Protein AF-A0A945Q0Y4-F1 (afdb_monomer)

pLDDT: mean 83.22, std 21.62, range [25.7, 98.56]

Nearest PDB structures (foldseek):
  6r5z-assembly2_E  TM=6.964E-01  e=7.632E-03  synthetic construct
  5naf-assembly4_D  TM=7.629E-01  e=3.063E-01  Mus musculus
  8f5o-assembly1_C  TM=6.838E-01  e=2.095E-01  Leishmania tarentolae
  7vph-assembly3_E  TM=4.639E-01  e=2.603E-01  Homo sapiens
  6rw9-assembly1_A  TM=3.040E-01  e=2.049E+00  Morganella morganii subsp. morganii

Structure (mmCIF, N/CA/C/O backbone):
data_AF-A0A945Q0Y4-F1
#
_entry.id   AF-A0A945Q0Y4-F1
#
loop_
_atom_site.group_PDB
_atom_site.id
_atom_site.type_symbol
_atom_site.label_atom_id
_atom_site.label_alt_id
_atom_site.label_comp_id
_atom_site.label_asym_id
_atom_site.label_entity_id
_atom_site.label_seq_id
_atom_site.pdbx_PDB_ins_code
_atom_site.Cartn_x
_atom_site.Cartn_y
_atom_site.Cartn_z
_atom_site.occupancy
_atom_site.B_iso_or_equiv
_atom_site.auth_seq_id
_atom_site.auth_comp_id
_atom_site.auth_asym_id
_atom_site.auth_atom_id
_atom_site.pdbx_PDB_model_num
ATOM 1 N N . MET A 1 1 ? -0.217 -3.748 13.555 1.00 34.81 1 MET A N 1
ATOM 2 C CA . MET A 1 1 ? -0.134 -5.174 13.950 1.00 34.81 1 MET A CA 1
ATOM 3 C C . MET A 1 1 ? -0.076 -5.968 12.659 1.00 34.81 1 MET A C 1
ATOM 5 O O . MET A 1 1 ? -1.116 -6.165 12.058 1.00 34.81 1 MET A O 1
ATOM 9 N N . PHE A 1 2 ? 1.122 -6.265 12.155 1.00 26.95 2 PHE A N 1
ATOM 10 C CA . PHE A 1 2 ? 1.308 -6.785 10.795 1.00 26.95 2 PHE A CA 1
ATOM 11 C C . PHE A 1 2 ? 1.019 -8.288 10.728 1.00 26.95 2 PHE A C 1
ATOM 13 O O . PHE A 1 2 ? 1.449 -9.043 11.599 1.00 26.95 2 PHE A O 1
ATOM 20 N N . SER A 1 3 ? 0.292 -8.699 9.691 1.00 28.73 3 SER A N 1
ATOM 21 C CA . SER A 1 3 ? 0.064 -10.093 9.320 1.00 28.73 3 SER A CA 1
ATOM 22 C C . SER A 1 3 ? 0.808 -10.355 8.018 1.00 28.73 3 SER A C 1
ATOM 24 O O . SER A 1 3 ? 0.462 -9.771 6.996 1.00 28.73 3 SER A O 1
ATOM 26 N N . LEU A 1 4 ? 1.813 -11.228 8.066 1.00 25.70 4 LEU A N 1
ATOM 27 C CA . LEU A 1 4 ? 2.467 -11.780 6.887 1.00 25.70 4 LEU A CA 1
ATOM 28 C C . LEU A 1 4 ? 1.789 -13.123 6.580 1.00 25.70 4 LEU A C 1
ATOM 30 O O . LEU A 1 4 ? 2.049 -14.120 7.262 1.00 25.70 4 LEU A O 1
ATOM 34 N N . SER A 1 5 ? 0.892 -13.162 5.593 1.00 28.67 5 SER A N 1
ATOM 35 C CA . SER A 1 5 ? 0.473 -14.437 5.004 1.00 28.67 5 SER A CA 1
ATOM 36 C C . SER A 1 5 ? 1.701 -15.052 4.332 1.00 28.67 5 SER A C 1
ATOM 38 O O . SER A 1 5 ? 2.229 -14.514 3.366 1.00 28.67 5 SER A O 1
ATOM 40 N N . HIS A 1 6 ? 2.217 -16.133 4.918 1.00 31.94 6 HIS A N 1
ATOM 41 C CA . HIS A 1 6 ? 3.435 -16.802 4.473 1.00 31.94 6 HIS A CA 1
ATOM 42 C C . HIS A 1 6 ? 3.320 -17.303 3.030 1.00 31.94 6 HIS A C 1
ATOM 44 O O . HIS A 1 6 ? 2.625 -18.276 2.760 1.00 31.94 6 HIS A O 1
ATOM 50 N N . PHE A 1 7 ? 4.156 -16.729 2.174 1.00 31.62 7 PHE A N 1
ATOM 51 C CA . PHE A 1 7 ? 5.231 -17.469 1.511 1.00 31.62 7 PHE A CA 1
ATOM 52 C C . PHE A 1 7 ? 6.548 -16.714 1.758 1.00 31.62 7 PHE A C 1
ATOM 54 O O . PHE A 1 7 ? 7.132 -16.095 0.876 1.00 31.62 7 PHE A O 1
ATOM 61 N N . GLY A 1 8 ? 7.000 -16.708 3.012 1.00 26.16 8 GLY A N 1
ATOM 62 C CA . GLY A 1 8 ? 8.329 -16.219 3.368 1.00 26.16 8 GLY A CA 1
ATOM 63 C C . GLY A 1 8 ? 9.325 -17.375 3.371 1.00 26.16 8 GLY A C 1
ATOM 64 O O . GLY A 1 8 ? 9.275 -18.217 4.263 1.00 26.16 8 GLY A O 1
ATOM 65 N N . PHE A 1 9 ? 10.250 -17.416 2.410 1.00 29.61 9 PHE A N 1
ATOM 66 C CA . PHE A 1 9 ? 11.482 -18.194 2.559 1.00 29.61 9 PHE A CA 1
ATOM 67 C C . PHE A 1 9 ? 12.483 -17.353 3.357 1.00 29.61 9 PHE A C 1
ATOM 69 O O . PHE A 1 9 ? 13.096 -16.420 2.837 1.00 29.61 9 PHE A O 1
ATOM 76 N N . GLY A 1 10 ? 12.643 -17.667 4.643 1.00 26.38 10 GLY A N 1
ATOM 77 C CA . GLY A 1 10 ? 13.740 -17.125 5.439 1.00 26.38 10 GLY A CA 1
ATOM 78 C C . GLY A 1 10 ? 15.078 -17.631 4.896 1.00 26.38 10 GLY A C 1
ATOM 79 O O . GLY A 1 10 ? 15.279 -18.839 4.778 1.00 26.38 10 GLY A O 1
ATOM 80 N N . HIS A 1 11 ? 16.004 -16.724 4.577 1.00 29.86 11 HIS A N 1
ATOM 81 C CA . HIS A 1 11 ? 17.387 -17.085 4.262 1.00 29.86 11 HIS A CA 1
ATOM 82 C C . HIS A 1 11 ? 18.101 -17.528 5.548 1.00 29.86 11 HIS A C 1
ATOM 84 O O . HIS A 1 11 ? 18.683 -16.722 6.272 1.00 29.86 11 HIS A O 1
ATOM 90 N N . GLY A 1 12 ? 18.023 -18.824 5.849 1.00 28.31 12 GLY A N 1
ATOM 91 C CA . GLY A 1 12 ? 18.889 -19.491 6.816 1.00 28.31 12 GLY A CA 1
ATOM 92 C C . GLY A 1 12 ? 20.229 -19.845 6.171 1.00 28.31 12 GLY A C 1
ATOM 93 O O . GLY A 1 12 ? 20.273 -20.333 5.043 1.00 28.31 12 GLY A O 1
ATOM 94 N N . SER A 1 13 ? 21.329 -19.585 6.878 1.00 35.59 13 SER A N 1
ATOM 95 C CA . SER A 1 13 ? 22.681 -19.980 6.475 1.00 35.59 13 SER A CA 1
ATOM 96 C C . SER A 1 13 ? 22.751 -21.465 6.115 1.00 35.59 13 SER A C 1
ATOM 98 O O . SER A 1 13 ? 22.200 -22.291 6.841 1.00 35.59 13 SER A O 1
ATOM 100 N N . ALA A 1 14 ? 23.473 -21.776 5.037 1.00 39.62 14 ALA A N 1
ATOM 101 C CA . ALA A 1 14 ? 23.685 -23.113 4.493 1.00 39.62 14 ALA A CA 1
ATOM 102 C C . ALA A 1 14 ? 23.963 -24.180 5.572 1.00 39.62 14 ALA A C 1
ATOM 104 O O . ALA A 1 14 ? 25.065 -24.286 6.107 1.00 39.62 14 ALA A O 1
ATOM 105 N N . GLY A 1 15 ? 22.945 -24.989 5.840 1.00 32.81 15 GLY A N 1
ATOM 106 C CA . GLY A 1 15 ? 23.008 -26.253 6.556 1.00 32.81 15 GLY A CA 1
ATOM 107 C C . GLY A 1 15 ? 21.893 -27.134 6.005 1.00 32.81 15 GLY A C 1
ATOM 108 O O . GLY A 1 15 ? 20.765 -26.668 5.855 1.00 32.81 15 GLY A O 1
ATOM 109 N N . GLU A 1 16 ? 22.220 -28.364 5.612 1.00 36.72 16 GLU A N 1
ATOM 110 C CA . GLU A 1 16 ? 21.270 -29.313 5.028 1.00 36.72 16 GLU A CA 1
ATOM 111 C C . GLU A 1 16 ? 20.081 -29.536 5.974 1.00 36.72 16 GLU A C 1
ATOM 113 O O . GLU A 1 16 ? 20.208 -30.174 7.019 1.00 36.72 16 GLU A O 1
ATOM 118 N N . HIS A 1 17 ? 18.907 -29.032 5.595 1.00 33.22 17 HIS A N 1
ATOM 119 C CA . HIS A 1 17 ? 17.649 -29.348 6.256 1.00 33.22 17 HIS A CA 1
ATOM 120 C C . HIS A 1 17 ? 16.733 -30.044 5.255 1.00 33.22 17 HIS A C 1
ATOM 122 O O . HIS A 1 17 ? 16.351 -29.481 4.230 1.00 33.22 17 HIS A O 1
ATOM 128 N N . ALA A 1 18 ? 16.410 -31.301 5.554 1.00 29.59 18 ALA A N 1
ATOM 129 C CA . ALA A 1 18 ? 15.421 -32.072 4.824 1.00 29.59 18 ALA A CA 1
ATOM 130 C C . ALA A 1 18 ? 14.077 -31.328 4.817 1.00 29.59 18 ALA A C 1
ATOM 132 O O . ALA A 1 18 ? 13.612 -30.854 5.856 1.00 29.59 18 ALA A O 1
ATOM 133 N N . HIS A 1 19 ? 13.448 -31.251 3.644 1.00 33.66 19 HIS A N 1
ATOM 134 C CA . HIS A 1 19 ? 12.099 -30.723 3.488 1.00 33.66 19 HIS A CA 1
ATOM 135 C C . HIS A 1 19 ? 11.100 -31.668 4.168 1.00 33.66 19 HIS A C 1
ATOM 137 O O . HIS A 1 19 ? 10.590 -32.602 3.553 1.00 33.66 19 HIS A O 1
ATOM 143 N N . HIS A 1 20 ? 10.819 -31.433 5.446 1.00 31.97 20 HIS A N 1
ATOM 144 C CA . HIS A 1 20 ? 9.626 -31.969 6.087 1.00 31.97 20 HIS A CA 1
ATOM 145 C C . HIS A 1 20 ? 8.453 -31.059 5.724 1.00 31.97 20 HIS A C 1
ATOM 147 O O . HIS A 1 20 ? 8.331 -29.945 6.227 1.00 31.97 20 HIS A O 1
ATOM 153 N N . SER A 1 21 ? 7.605 -31.528 4.810 1.00 41.97 21 SER A N 1
ATOM 154 C CA . SER A 1 21 ? 6.338 -30.899 4.437 1.00 41.97 21 SER A CA 1
ATOM 155 C C . SER A 1 21 ? 5.254 -31.169 5.486 1.00 41.97 21 SER A C 1
ATOM 157 O O . SER A 1 21 ? 4.170 -31.643 5.149 1.00 41.97 21 SER A O 1
ATOM 159 N N . ASP A 1 22 ? 5.544 -30.900 6.756 1.00 38.09 22 ASP A N 1
ATOM 160 C CA . ASP A 1 22 ? 4.522 -30.888 7.796 1.00 38.09 22 ASP A CA 1
ATOM 161 C C . ASP A 1 22 ? 4.028 -29.450 7.920 1.00 38.09 22 ASP A C 1
ATOM 163 O O . ASP A 1 22 ? 4.703 -28.575 8.465 1.00 38.09 22 ASP A O 1
ATOM 167 N N . GLY A 1 23 ? 2.854 -29.186 7.341 1.00 40.47 23 GLY A N 1
ATOM 168 C CA . GLY A 1 23 ? 2.158 -27.917 7.510 1.00 40.47 23 GLY A CA 1
ATOM 169 C C . GLY A 1 23 ? 1.963 -27.655 8.998 1.00 40.47 23 GLY A C 1
ATOM 170 O O . GLY A 1 23 ? 1.201 -28.352 9.667 1.00 40.47 23 GLY A O 1
ATOM 171 N N . MET A 1 24 ? 2.684 -26.671 9.530 1.00 42.09 24 MET A N 1
ATOM 172 C CA . MET A 1 24 ? 2.579 -26.306 10.933 1.00 42.09 24 MET A CA 1
ATOM 173 C C . MET A 1 24 ? 1.214 -25.651 11.144 1.00 42.09 24 MET A C 1
ATOM 175 O O . MET A 1 24 ? 1.002 -24.491 10.798 1.00 42.09 24 MET A O 1
ATOM 179 N N . ALA A 1 25 ? 0.260 -26.421 11.668 1.00 47.53 25 ALA A N 1
ATOM 180 C CA . ALA A 1 25 ? -1.021 -25.895 12.104 1.00 47.53 25 ALA A CA 1
ATOM 181 C C . ALA A 1 25 ? -0.761 -24.901 13.244 1.00 47.53 25 ALA A C 1
ATOM 183 O O . ALA A 1 25 ? -0.479 -25.294 14.378 1.00 47.53 25 ALA A O 1
ATOM 184 N N . PHE A 1 26 ? -0.819 -23.602 12.948 1.00 54.25 26 PHE A N 1
ATOM 185 C CA . PHE A 1 26 ? -0.852 -22.582 13.986 1.00 54.25 26 PHE A CA 1
ATOM 186 C C . PHE A 1 26 ? -2.167 -22.756 14.738 1.00 54.25 26 PHE A C 1
ATOM 188 O O . PHE A 1 26 ? -3.241 -22.510 14.198 1.00 54.25 26 PHE A O 1
ATOM 195 N N . ALA A 1 27 ? -2.093 -23.248 15.973 1.00 56.66 27 ALA A N 1
ATOM 196 C CA . ALA A 1 27 ? -3.270 -23.328 16.817 1.00 56.66 27 ALA A CA 1
ATOM 197 C C . ALA A 1 27 ? -3.819 -21.909 17.022 1.00 56.66 27 ALA A C 1
ATOM 199 O O . ALA A 1 27 ? -3.073 -21.027 17.450 1.00 56.66 27 ALA A O 1
ATOM 200 N N . ASP A 1 28 ? -5.121 -21.708 16.807 1.00 58.09 28 ASP A N 1
ATOM 201 C CA . ASP A 1 28 ? -5.808 -20.435 17.076 1.00 58.09 28 ASP A CA 1
ATOM 202 C C . ASP A 1 28 ? -5.540 -19.911 18.496 1.00 58.09 28 ASP A C 1
ATOM 204 O O . ASP A 1 28 ? -5.695 -18.732 18.768 1.00 58.09 28 ASP A O 1
ATOM 208 N N . SER A 1 29 ? -5.138 -20.761 19.441 1.00 62.25 29 SER A N 1
ATOM 209 C CA . SER A 1 29 ? -4.831 -20.394 20.826 1.00 62.25 29 SER A CA 1
ATOM 210 C C . SER A 1 29 ? -3.394 -19.921 21.069 1.00 62.25 29 SER A C 1
ATOM 212 O O . SER A 1 29 ? -3.040 -19.639 22.218 1.00 62.25 29 SER A O 1
ATOM 214 N N . LEU A 1 30 ? -2.541 -19.878 20.045 1.00 75.69 30 LEU A N 1
ATOM 215 C CA . LEU A 1 30 ? -1.134 -19.554 20.226 1.00 75.69 30 LEU A CA 1
ATOM 216 C C . LEU A 1 30 ? -0.987 -18.091 20.662 1.00 75.69 30 LEU A C 1
ATOM 218 O O . LEU A 1 30 ? -1.364 -17.153 19.957 1.00 75.69 30 LEU A O 1
ATOM 222 N N . THR A 1 31 ? -0.493 -17.925 21.888 1.00 78.62 31 THR A N 1
ATOM 223 C CA . THR A 1 31 ? -0.316 -16.629 22.536 1.00 78.62 31 THR A CA 1
ATOM 224 C C . THR A 1 31 ? 1.172 -16.348 22.670 1.00 78.62 31 THR A C 1
ATOM 226 O O . THR A 1 31 ? 1.903 -17.147 23.254 1.00 78.62 31 THR A O 1
ATOM 229 N N . PHE A 1 32 ? 1.611 -15.199 22.173 1.00 88.56 32 PHE A N 1
ATOM 230 C CA . PHE A 1 32 ? 3.005 -14.757 22.213 1.00 88.56 32 PHE A CA 1
ATOM 231 C C . PHE A 1 32 ? 3.106 -13.386 22.866 1.00 88.56 32 PHE A C 1
ATOM 233 O O . PHE A 1 32 ? 2.109 -12.682 23.002 1.00 88.56 32 PHE A O 1
ATOM 240 N N . GLY A 1 33 ? 4.309 -12.962 23.231 1.00 89.56 33 GLY A N 1
ATOM 241 C CA . GLY A 1 33 ? 4.545 -11.588 23.654 1.00 89.56 33 GLY A CA 1
ATOM 242 C C . GLY A 1 33 ? 5.723 -11.440 24.602 1.00 89.56 33 GLY A C 1
ATOM 243 O O . GLY A 1 33 ? 6.339 -12.414 25.029 1.00 89.56 33 GLY A O 1
ATOM 244 N N . HIS A 1 34 ? 6.047 -10.190 24.905 1.00 93.81 34 HIS A N 1
ATOM 245 C CA . HIS A 1 34 ? 7.173 -9.793 25.740 1.00 93.81 34 HIS A CA 1
ATOM 246 C C . HIS A 1 34 ? 6.780 -8.559 26.566 1.00 93.81 34 HIS A C 1
ATOM 248 O O . HIS A 1 34 ? 5.804 -7.883 26.240 1.00 93.81 34 HIS A O 1
ATOM 254 N N . ASN A 1 35 ? 7.510 -8.271 27.650 1.00 93.56 35 ASN A N 1
ATOM 255 C CA . ASN A 1 35 ? 7.260 -7.121 28.536 1.00 93.56 35 ASN A CA 1
ATOM 256 C C . ASN A 1 35 ? 5.810 -7.009 29.049 1.00 93.56 35 ASN A C 1
ATOM 258 O O . ASN A 1 35 ? 5.257 -5.920 29.164 1.00 93.56 35 ASN A O 1
ATOM 262 N N . GLY A 1 36 ? 5.176 -8.147 29.350 1.00 91.75 36 GLY A N 1
ATOM 263 C CA . GLY A 1 36 ? 3.819 -8.192 29.906 1.00 91.75 36 GLY A CA 1
ATOM 264 C C . GLY A 1 36 ? 2.688 -8.013 28.887 1.00 91.75 36 GLY A C 1
ATOM 265 O O . GLY A 1 36 ? 1.528 -8.193 29.250 1.00 91.75 36 GLY A O 1
ATOM 266 N N . LEU A 1 37 ? 3.000 -7.739 27.618 1.00 93.19 37 LEU A N 1
ATOM 267 C CA . LEU A 1 37 ? 2.022 -7.741 26.533 1.00 93.19 37 LEU A CA 1
ATOM 268 C C . LEU A 1 37 ? 1.835 -9.161 26.002 1.00 93.19 37 LEU A C 1
ATOM 270 O O . LEU A 1 37 ? 2.794 -9.927 25.901 1.00 93.19 37 LEU A O 1
ATOM 274 N N . ARG A 1 38 ? 0.591 -9.513 25.673 1.00 91.94 38 ARG A N 1
ATOM 275 C CA . ARG A 1 38 ?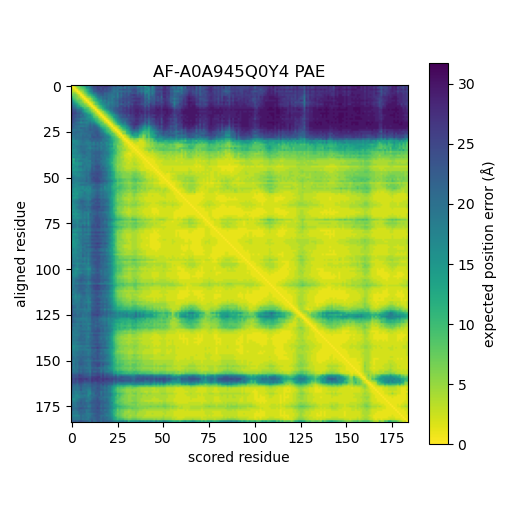 0.219 -10.807 25.097 1.00 91.94 38 ARG A CA 1
ATOM 276 C C . ARG A 1 38 ? -0.605 -10.580 23.838 1.00 91.94 38 ARG A C 1
ATOM 278 O O . ARG A 1 38 ? -1.540 -9.786 23.848 1.00 91.94 38 ARG A O 1
ATOM 285 N N . TYR A 1 39 ? -0.268 -11.313 22.791 1.00 88.25 39 TYR A N 1
ATOM 286 C CA . TYR A 1 39 ? -0.870 -11.253 21.470 1.00 88.25 39 TYR A CA 1
ATOM 287 C C . TYR A 1 39 ? -1.356 -12.638 21.083 1.00 88.25 39 TYR A C 1
ATOM 289 O O . TYR A 1 39 ? -0.680 -13.630 21.348 1.00 88.25 39 TYR A O 1
ATOM 297 N N . LYS A 1 40 ? -2.512 -12.685 20.435 1.00 89.50 40 LYS A N 1
ATOM 298 C CA . LYS A 1 40 ? -3.086 -13.888 19.843 1.00 89.50 40 LYS A CA 1
ATOM 299 C C . LYS A 1 40 ? -3.126 -13.685 18.333 1.00 89.50 40 LYS A C 1
ATOM 301 O O . LYS A 1 40 ? -3.432 -12.580 17.885 1.00 89.50 40 LYS A O 1
ATOM 306 N N . VAL A 1 41 ? -2.822 -14.729 17.572 1.00 88.12 41 VAL A N 1
ATOM 307 C CA . VAL A 1 41 ? -3.033 -14.715 16.121 1.00 88.12 41 VAL A CA 1
ATOM 308 C C . VAL A 1 41 ? -4.515 -14.946 15.838 1.00 88.12 41 VAL A C 1
ATOM 310 O O . VAL A 1 41 ? -5.121 -15.865 16.387 1.00 88.12 41 VAL A O 1
ATOM 313 N N . ASP A 1 42 ? -5.094 -14.092 15.000 1.00 89.31 42 ASP A N 1
ATOM 314 C CA . ASP A 1 42 ? -6.443 -14.255 14.465 1.00 89.31 42 ASP A CA 1
ATOM 315 C C . ASP A 1 42 ? -6.338 -14.531 12.964 1.00 89.31 42 ASP A C 1
ATOM 317 O O . ASP A 1 42 ? -6.213 -13.613 12.152 1.00 89.31 42 ASP A O 1
ATOM 321 N N . LEU A 1 43 ? -6.350 -15.817 12.607 1.00 89.88 43 LEU A N 1
ATOM 322 C CA . LEU A 1 43 ? -6.295 -16.261 11.212 1.00 89.88 43 LEU A CA 1
ATOM 323 C C . LEU A 1 43 ? -7.577 -15.911 10.438 1.00 89.88 43 LEU A C 1
ATOM 325 O O . LEU A 1 43 ? -7.572 -15.937 9.211 1.00 89.88 43 LEU A O 1
ATOM 329 N N . GLY A 1 44 ? -8.665 -15.577 11.142 1.00 91.94 44 GLY A N 1
ATOM 330 C CA . GLY A 1 44 ? -9.953 -15.190 10.570 1.00 91.94 44 GLY A CA 1
ATOM 331 C C . GLY A 1 44 ? -10.196 -13.682 10.561 1.00 91.94 44 GLY A C 1
ATOM 332 O O . GLY A 1 44 ? -11.326 -13.262 10.297 1.00 91.94 44 GLY A O 1
ATOM 333 N N . TRP A 1 45 ? -9.176 -12.868 10.865 1.00 94.19 45 TRP A N 1
ATOM 334 C CA . TRP A 1 4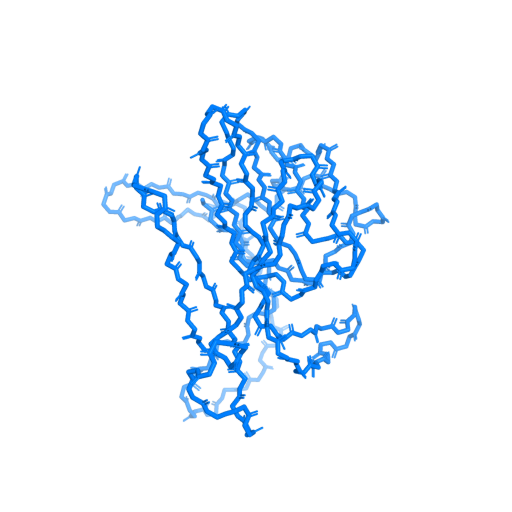5 ? -9.332 -11.418 10.934 1.00 94.19 45 TRP A CA 1
ATOM 335 C C . TRP A 1 45 ? -9.788 -10.853 9.586 1.00 94.19 45 TRP A C 1
ATOM 337 O O . TRP A 1 45 ? -10.849 -10.242 9.510 1.00 94.19 45 TRP A O 1
ATOM 347 N N . ALA A 1 46 ? -9.041 -11.099 8.507 1.00 94.75 46 ALA A N 1
ATOM 348 C CA . ALA A 1 46 ? -9.364 -10.567 7.185 1.00 94.75 46 ALA A CA 1
ATOM 349 C C . ALA A 1 46 ? -10.573 -11.290 6.565 1.00 94.75 46 ALA A C 1
ATOM 351 O O . ALA A 1 46 ? -10.466 -12.401 6.053 1.00 94.75 46 ALA A O 1
ATOM 352 N N . LYS A 1 47 ? -11.736 -10.632 6.566 1.00 95.31 47 LYS A N 1
ATOM 353 C CA . LYS A 1 47 ? -12.999 -11.154 6.016 1.00 95.31 47 LYS A CA 1
ATOM 354 C C . LYS A 1 47 ? -13.207 -10.662 4.583 1.00 95.31 47 LYS A C 1
ATOM 356 O O . LYS A 1 47 ? -14.194 -9.983 4.299 1.00 95.31 47 LYS A O 1
ATOM 361 N N . ALA A 1 48 ? -12.245 -10.948 3.707 1.00 93.12 48 ALA A N 1
ATOM 362 C CA . ALA A 1 48 ? -12.310 -10.633 2.281 1.00 93.12 48 ALA A CA 1
ATOM 363 C C . ALA A 1 48 ? -12.596 -11.897 1.459 1.00 93.12 48 ALA A C 1
ATOM 365 O O . ALA A 1 48 ? -12.047 -12.961 1.738 1.00 93.12 48 ALA A O 1
ATOM 366 N N . ASP A 1 49 ? -13.449 -11.772 0.4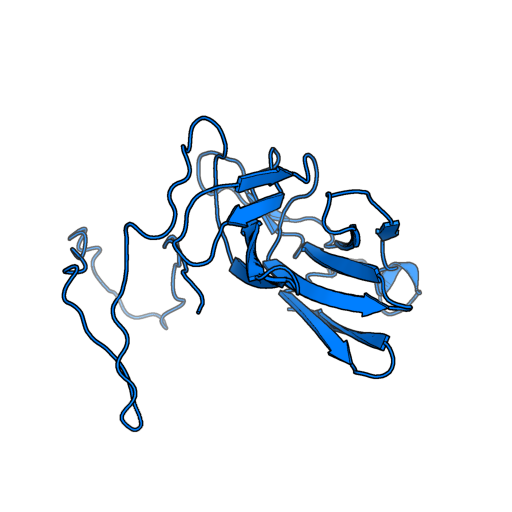43 1.00 92.69 49 ASP A N 1
ATOM 367 C CA . ASP A 1 49 ? -13.664 -12.836 -0.537 1.00 92.69 49 ASP A CA 1
ATOM 368 C C . ASP A 1 49 ? -12.523 -12.797 -1.573 1.00 92.69 49 ASP A C 1
ATOM 370 O O . ASP A 1 49 ? -12.409 -11.796 -2.289 1.00 92.69 49 ASP A O 1
ATOM 374 N N . PRO A 1 50 ? -11.690 -13.848 -1.695 1.00 89.50 50 PRO A N 1
ATOM 375 C CA . PRO A 1 50 ? -10.570 -13.872 -2.638 1.00 89.50 50 PRO A CA 1
ATOM 376 C C . PRO A 1 50 ? -11.008 -13.822 -4.109 1.00 89.50 50 PRO A C 1
ATOM 378 O O . PRO A 1 50 ? -10.201 -13.489 -4.973 1.00 89.50 50 PRO A O 1
ATOM 381 N N . VAL A 1 51 ? -12.276 -14.120 -4.418 1.00 89.81 51 VAL A N 1
ATOM 382 C CA . VAL A 1 51 ? -12.835 -13.945 -5.768 1.00 89.81 51 VAL A CA 1
ATOM 383 C C . VAL A 1 51 ? -13.016 -12.460 -6.096 1.00 89.81 51 VAL A C 1
ATOM 385 O O . VAL A 1 51 ? -12.835 -12.051 -7.243 1.00 89.81 51 VAL A O 1
ATOM 388 N N . VAL A 1 52 ? -13.364 -11.650 -5.092 1.00 86.88 52 VAL A N 1
ATOM 389 C CA . VAL A 1 52 ? -13.593 -10.202 -5.226 1.00 86.88 52 VAL A CA 1
ATOM 390 C C . VAL A 1 52 ? -12.290 -9.419 -5.078 1.00 86.88 52 VAL A C 1
ATOM 392 O O . VAL A 1 52 ? -12.062 -8.453 -5.801 1.00 86.88 52 VAL A O 1
ATOM 395 N N . ALA A 1 53 ? -11.445 -9.833 -4.139 1.00 88.00 53 ALA A N 1
ATOM 396 C CA . ALA A 1 53 ? -10.226 -9.150 -3.741 1.00 88.00 53 ALA A CA 1
ATOM 397 C C . ALA A 1 53 ? -9.084 -10.182 -3.630 1.00 88.00 53 ALA A C 1
ATOM 399 O O . ALA A 1 53 ? -8.756 -10.628 -2.527 1.00 88.00 53 ALA A O 1
ATOM 400 N N . PRO A 1 54 ? -8.515 -10.628 -4.766 1.00 89.81 54 PRO A N 1
ATOM 401 C CA . PRO A 1 54 ? -7.409 -11.581 -4.776 1.00 89.81 54 PRO A CA 1
ATOM 402 C C . PRO A 1 54 ? -6.118 -10.951 -4.244 1.00 89.81 54 PRO A C 1
ATOM 404 O O . PRO A 1 54 ? -5.854 -9.770 -4.459 1.00 89.81 54 PRO A O 1
ATOM 407 N N . VAL A 1 55 ? -5.288 -11.757 -3.589 1.00 87.88 55 VAL A N 1
ATOM 408 C CA . VAL A 1 55 ? -3.995 -11.353 -3.021 1.00 87.88 55 VAL A CA 1
ATOM 409 C C . VAL A 1 55 ? -2.918 -12.337 -3.476 1.00 87.88 55 VAL A C 1
ATOM 411 O O . VAL A 1 55 ? -3.185 -13.537 -3.523 1.00 87.88 55 VAL A O 1
ATOM 414 N N . ILE A 1 56 ? -1.725 -11.842 -3.818 1.00 86.25 56 ILE A N 1
ATOM 415 C CA . ILE A 1 56 ? -0.532 -12.686 -4.025 1.00 86.25 56 ILE A CA 1
ATOM 416 C C . ILE A 1 56 ? 0.304 -12.624 -2.743 1.00 86.25 56 ILE A C 1
ATOM 418 O O . ILE A 1 56 ? 0.538 -13.641 -2.092 1.00 86.25 56 ILE A O 1
ATOM 422 N N . ASN A 1 57 ? 0.648 -11.408 -2.329 1.00 85.81 57 ASN A N 1
ATOM 423 C CA . ASN A 1 57 ? 1.383 -11.073 -1.124 1.00 85.81 57 ASN A CA 1
ATOM 424 C C . ASN A 1 57 ? 0.852 -9.776 -0.484 1.00 85.81 57 ASN A C 1
ATOM 426 O O . ASN A 1 57 ? 0.121 -8.990 -1.088 1.00 85.81 57 ASN A O 1
ATOM 430 N N . SER A 1 58 ? 1.217 -9.563 0.777 1.00 91.31 58 SER A N 1
ATOM 431 C CA . SER A 1 58 ? 0.909 -8.361 1.546 1.00 91.31 58 SER A CA 1
ATOM 432 C C . SER A 1 58 ? 2.034 -8.104 2.543 1.00 91.31 58 SER A C 1
ATOM 434 O O . SER A 1 58 ? 2.387 -8.985 3.328 1.00 91.31 58 SER A O 1
ATOM 436 N N . HIS A 1 59 ? 2.561 -6.881 2.548 1.00 92.50 59 HIS A N 1
ATOM 437 C CA . HIS A 1 59 ? 3.798 -6.544 3.263 1.00 92.50 59 HIS A CA 1
ATOM 438 C C . HIS A 1 59 ? 3.593 -5.557 4.413 1.00 92.50 59 HIS A C 1
ATOM 440 O O . HIS A 1 59 ? 4.252 -5.659 5.448 1.00 92.50 59 HIS A O 1
ATOM 446 N N . ALA A 1 60 ? 2.649 -4.631 4.261 1.00 95.50 60 ALA A N 1
ATOM 447 C CA . ALA A 1 60 ? 2.458 -3.538 5.196 1.00 95.50 60 ALA A CA 1
ATOM 448 C C . ALA A 1 60 ? 0.985 -3.132 5.318 1.00 95.50 60 ALA A C 1
ATOM 450 O O . ALA A 1 60 ? 0.128 -3.470 4.497 1.00 95.50 60 ALA A O 1
ATOM 451 N N . LEU A 1 61 ? 0.691 -2.412 6.396 1.00 97.44 61 LEU A N 1
ATOM 452 C CA . LEU A 1 61 ? -0.611 -1.822 6.652 1.00 97.44 61 LEU A CA 1
ATOM 453 C C . LEU A 1 61 ? -0.463 -0.512 7.412 1.00 97.44 61 LEU A C 1
ATOM 455 O O . LEU A 1 61 ? 0.492 -0.336 8.167 1.00 97.44 61 LEU A O 1
ATOM 459 N N . ALA A 1 62 ? -1.454 0.355 7.264 1.00 98.06 62 ALA A N 1
ATOM 460 C CA . ALA A 1 62 ? -1.571 1.608 7.991 1.00 98.06 62 ALA A CA 1
ATOM 461 C C . ALA A 1 62 ? -3.025 1.837 8.422 1.00 98.06 62 ALA A C 1
ATOM 463 O O . ALA A 1 62 ? -3.964 1.341 7.797 1.00 98.06 62 ALA A O 1
ATOM 464 N N . GLU A 1 63 ? -3.219 2.570 9.515 1.00 98.19 63 GLU A N 1
ATOM 465 C CA . GLU A 1 63 ? -4.543 2.989 9.973 1.00 98.19 63 GLU A CA 1
ATOM 466 C C . GLU A 1 63 ? -4.791 4.434 9.534 1.00 98.19 63 GLU A C 1
ATOM 468 O O . GLU A 1 63 ? -3.980 5.312 9.822 1.00 98.19 63 GLU A O 1
ATOM 473 N N . GLY A 1 64 ? -5.911 4.669 8.851 1.00 97.50 64 GLY A N 1
ATOM 474 C CA . GLY A 1 64 ? -6.366 6.015 8.522 1.00 97.50 64 GLY A CA 1
ATOM 475 C C . GLY A 1 64 ? -7.048 6.711 9.695 1.00 97.50 64 GLY A C 1
ATOM 476 O O . GLY A 1 64 ? -7.457 6.082 10.673 1.00 97.50 64 GLY A O 1
ATOM 477 N N . ARG A 1 65 ? -7.247 8.027 9.594 1.00 96.31 65 ARG A N 1
ATOM 478 C CA . ARG A 1 65 ? -7.918 8.828 10.642 1.00 96.31 65 ARG A CA 1
ATOM 479 C C . ARG A 1 65 ? -9.369 8.404 10.876 1.00 96.31 65 ARG A C 1
ATOM 481 O O . ARG A 1 65 ? -9.914 8.627 11.955 1.00 96.31 65 ARG A O 1
ATOM 488 N N . ASP A 1 66 ? -9.998 7.802 9.871 1.00 96.38 66 ASP A N 1
ATOM 489 C CA . ASP A 1 66 ? -11.341 7.218 9.944 1.00 96.38 66 ASP A CA 1
ATOM 490 C C . ASP A 1 66 ? -11.384 5.865 10.685 1.00 96.38 66 ASP A C 1
ATOM 492 O O . ASP A 1 66 ? -12.461 5.300 10.895 1.00 96.38 66 ASP A O 1
ATOM 496 N N . GLY A 1 67 ? -10.226 5.353 11.115 1.00 97.81 67 GLY A N 1
ATOM 497 C CA . GLY A 1 67 ? -10.073 4.069 11.788 1.00 97.81 67 GLY A CA 1
ATOM 498 C C . GLY A 1 67 ? -10.132 2.865 10.846 1.00 97.81 67 GLY A C 1
ATOM 499 O O . GLY A 1 67 ? -10.200 1.730 11.332 1.00 97.81 67 GLY A O 1
ATOM 500 N N . LEU A 1 68 ? -10.139 3.083 9.526 1.00 98.50 68 LEU A N 1
ATOM 501 C CA . LEU A 1 68 ? -9.999 2.014 8.545 1.00 98.50 68 LEU A CA 1
ATOM 502 C C . LEU A 1 68 ? -8.538 1.568 8.451 1.00 98.50 68 LEU A C 1
ATOM 504 O O . LEU A 1 68 ? -7.608 2.364 8.555 1.00 98.50 68 LEU A O 1
ATOM 508 N N . ILE A 1 69 ? -8.347 0.270 8.248 1.00 98.56 69 ILE A N 1
ATOM 509 C CA . ILE A 1 69 ? -7.042 -0.356 8.063 1.00 98.56 69 ILE A CA 1
ATOM 510 C C . ILE A 1 69 ? -6.817 -0.545 6.568 1.00 98.56 69 ILE A C 1
ATOM 512 O O . ILE A 1 69 ? -7.542 -1.302 5.921 1.00 98.56 69 ILE A O 1
ATOM 516 N N . TYR A 1 70 ? -5.812 0.141 6.040 1.00 98.44 70 TYR A N 1
ATOM 517 C CA . TYR A 1 70 ? -5.340 0.010 4.671 1.00 98.44 70 TYR A CA 1
ATOM 518 C C . TYR A 1 70 ? -4.232 -1.035 4.657 1.00 98.44 70 TYR A C 1
ATOM 520 O O . TYR A 1 70 ? -3.248 -0.891 5.375 1.00 98.44 70 TYR A O 1
ATOM 528 N N . VAL A 1 71 ? -4.400 -2.090 3.873 1.00 97.75 71 VAL A N 1
ATOM 529 C CA . VAL A 1 71 ? -3.419 -3.166 3.703 1.00 97.75 71 VAL A CA 1
ATOM 530 C C . VAL A 1 71 ? -2.942 -3.127 2.262 1.00 97.75 71 VAL A C 1
ATOM 532 O O . VAL A 1 71 ? -3.773 -3.087 1.350 1.00 97.75 71 VAL A O 1
ATOM 535 N N . ILE A 1 72 ? -1.626 -3.107 2.062 1.00 96.12 72 ILE A N 1
ATOM 536 C CA . ILE A 1 72 ? -1.047 -3.078 0.722 1.00 96.12 72 ILE A CA 1
ATOM 537 C C . ILE A 1 72 ? -0.886 -4.497 0.182 1.00 96.12 72 ILE A C 1
ATOM 539 O O . ILE A 1 72 ? -0.503 -5.409 0.916 1.00 96.12 72 ILE A O 1
ATOM 543 N N . THR A 1 73 ? -1.180 -4.675 -1.100 1.00 92.25 73 THR A N 1
ATOM 544 C CA . THR A 1 73 ? -0.963 -5.932 -1.813 1.00 92.25 73 THR A CA 1
ATOM 545 C C . THR A 1 73 ? -0.215 -5.676 -3.113 1.00 92.25 73 THR A C 1
ATOM 547 O O . THR A 1 73 ? -0.156 -4.555 -3.612 1.00 92.25 73 THR A O 1
ATOM 550 N N . ASP A 1 74 ? 0.344 -6.730 -3.676 1.00 86.62 74 ASP A N 1
ATOM 551 C CA . ASP A 1 74 ? 1.071 -6.741 -4.944 1.00 86.62 74 ASP A CA 1
ATOM 552 C C . ASP A 1 74 ? 0.237 -7.302 -6.113 1.00 86.62 74 ASP A C 1
ATOM 554 O O . ASP A 1 74 ? 0.736 -7.391 -7.237 1.00 86.62 74 ASP A O 1
ATOM 558 N N . HIS A 1 75 ? -1.036 -7.658 -5.888 1.00 88.50 75 HIS A N 1
ATOM 559 C CA . HIS A 1 75 ? -1.889 -8.202 -6.941 1.00 88.50 75 HIS A CA 1
ATOM 560 C C . HIS A 1 75 ? -2.329 -7.086 -7.921 1.00 88.50 75 HIS A C 1
ATOM 562 O O . HIS A 1 75 ? -2.977 -6.128 -7.490 1.00 88.50 75 HIS A O 1
ATOM 568 N N . PRO A 1 76 ? -2.130 -7.222 -9.253 1.00 85.88 76 PRO A N 1
ATOM 569 C CA . PRO A 1 76 ? -2.368 -6.137 -10.225 1.00 85.88 76 PRO A CA 1
ATOM 570 C C . PRO A 1 76 ? -3.796 -5.570 -10.280 1.00 85.88 76 PRO A C 1
ATOM 572 O O . PRO A 1 76 ? -4.013 -4.450 -10.739 1.00 85.88 76 PRO A O 1
ATOM 575 N N . LYS A 1 77 ? -4.789 -6.346 -9.834 1.00 89.00 77 LYS A N 1
ATOM 576 C CA . LYS A 1 77 ? -6.192 -5.899 -9.737 1.00 89.00 77 LYS A CA 1
ATOM 577 C C . LYS A 1 77 ? -6.450 -4.923 -8.582 1.00 89.00 77 LYS A C 1
ATOM 579 O O . LYS A 1 77 ? -7.453 -4.219 -8.620 1.00 89.00 77 LYS A O 1
ATOM 584 N N . ASN A 1 78 ? -5.612 -4.910 -7.544 1.00 92.38 78 ASN A N 1
ATOM 585 C CA . ASN A 1 78 ? -5.896 -4.185 -6.306 1.00 92.38 78 ASN A CA 1
ATOM 586 C C . ASN A 1 78 ? -4.650 -3.958 -5.431 1.00 92.38 78 ASN A C 1
ATOM 588 O O . ASN A 1 78 ? -4.346 -4.765 -4.561 1.00 92.38 78 ASN A O 1
ATOM 592 N N . ALA A 1 79 ? -3.981 -2.816 -5.538 1.00 94.06 79 ALA A N 1
ATOM 593 C CA . ALA A 1 79 ? -2.884 -2.512 -4.615 1.00 94.06 79 ALA A CA 1
ATOM 594 C C . ALA A 1 79 ? -3.314 -2.273 -3.157 1.00 94.06 79 ALA A C 1
ATOM 596 O O . ALA A 1 79 ? -2.501 -2.427 -2.251 1.00 94.06 79 ALA A O 1
ATOM 597 N N . PHE A 1 80 ? -4.575 -1.913 -2.902 1.00 96.88 80 PHE A N 1
ATOM 598 C CA . PHE A 1 80 ? -5.055 -1.609 -1.553 1.00 96.88 80 PHE A CA 1
ATOM 599 C C . PHE A 1 80 ? -6.303 -2.394 -1.197 1.00 96.88 80 PHE A C 1
ATOM 601 O O . PHE A 1 80 ? -7.292 -2.364 -1.934 1.00 96.88 80 PHE A O 1
ATOM 608 N N . PHE A 1 81 ? -6.296 -2.996 -0.010 1.00 97.62 81 PHE A N 1
ATOM 609 C CA . PHE A 1 81 ? -7.494 -3.446 0.690 1.00 97.62 81 PHE A CA 1
ATOM 610 C C . PHE A 1 81 ? -7.805 -2.514 1.846 1.00 97.62 81 PHE A C 1
ATOM 612 O O . PHE A 1 81 ? -6.910 -2.062 2.555 1.00 97.62 81 PHE A O 1
ATOM 619 N N . VAL A 1 82 ? -9.091 -2.267 2.062 1.00 98.19 82 VAL A N 1
ATOM 620 C CA . VAL A 1 82 ? -9.577 -1.445 3.162 1.00 98.19 82 VAL A CA 1
ATOM 621 C C . VAL A 1 82 ? -10.471 -2.292 4.047 1.00 98.19 82 VAL A C 1
ATOM 623 O O . VAL A 1 82 ? -11.467 -2.854 3.587 1.00 98.19 82 VAL A O 1
ATOM 626 N N . PHE A 1 83 ? -10.134 -2.345 5.328 1.00 98.50 83 PHE A N 1
ATOM 627 C CA . PHE A 1 83 ? -10.866 -3.086 6.344 1.00 98.50 83 PHE A CA 1
ATOM 628 C C . PHE A 1 83 ? -11.310 -2.173 7.479 1.00 98.50 83 PHE A C 1
ATOM 630 O O . PHE A 1 83 ? -10.703 -1.144 7.759 1.00 98.50 83 PHE A O 1
ATOM 637 N N . LYS A 1 84 ? -12.345 -2.585 8.204 1.00 98.56 84 LYS A N 1
ATOM 638 C CA . LYS A 1 84 ? -12.560 -2.109 9.575 1.00 98.56 84 LYS A CA 1
ATOM 639 C C . LYS A 1 84 ? -11.567 -2.795 10.519 1.00 98.56 84 LYS A C 1
ATOM 641 O O . LYS A 1 84 ? -11.006 -3.836 10.190 1.00 98.56 84 LYS A O 1
ATOM 646 N N . LYS A 1 85 ? -11.407 -2.27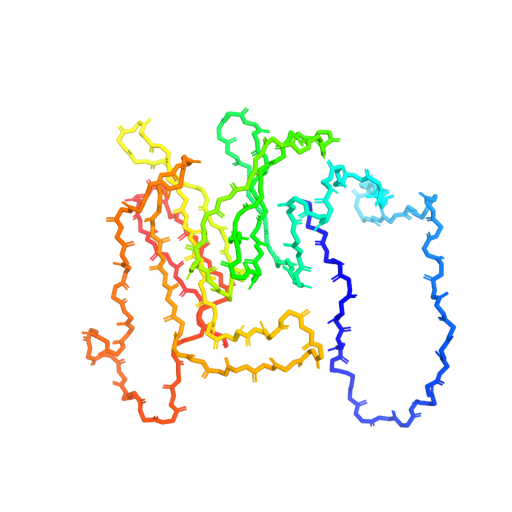8 11.742 1.00 96.81 85 LYS A N 1
ATOM 647 C CA . LYS A 1 85 ? -10.534 -2.888 12.771 1.00 96.81 85 LYS A CA 1
ATOM 648 C C . LYS A 1 85 ? -10.885 -4.330 13.134 1.00 96.81 85 LYS A C 1
ATOM 650 O O . LYS A 1 85 ? -10.009 -5.085 13.538 1.00 96.81 85 LYS A O 1
ATOM 655 N N . ASP A 1 86 ? -12.149 -4.717 12.990 1.00 96.50 86 ASP A N 1
ATOM 656 C CA . ASP A 1 86 ? -12.608 -6.095 13.196 1.00 96.50 86 ASP A CA 1
ATOM 657 C C . ASP A 1 86 ? -12.385 -7.000 11.969 1.00 96.50 86 ASP A C 1
ATOM 659 O O . ASP A 1 86 ? -12.896 -8.122 11.930 1.00 96.50 86 ASP A O 1
ATOM 663 N N . GLY A 1 87 ? -11.686 -6.478 10.958 1.00 97.06 87 GLY A N 1
ATOM 664 C CA . GLY A 1 87 ? -11.315 -7.154 9.727 1.00 97.06 87 GLY A CA 1
ATOM 665 C C . GLY A 1 87 ? -12.460 -7.345 8.730 1.00 97.06 87 GLY A C 1
ATOM 666 O O . GLY A 1 87 ? -12.312 -8.054 7.737 1.00 97.06 87 GLY A O 1
ATOM 667 N N . THR A 1 88 ? -13.605 -6.683 8.939 1.00 98.00 88 THR A N 1
ATOM 668 C CA . THR A 1 88 ? -14.658 -6.586 7.917 1.00 98.00 88 THR A CA 1
ATOM 669 C C . THR A 1 88 ? -14.123 -5.867 6.680 1.00 98.00 88 THR A C 1
ATOM 671 O O . THR A 1 88 ? -13.714 -4.707 6.780 1.00 98.00 88 THR A O 1
ATOM 674 N N . PHE A 1 89 ? -14.153 -6.528 5.521 1.00 97.88 89 PHE A N 1
ATOM 675 C CA . PHE A 1 89 ? -13.776 -5.924 4.242 1.00 97.88 89 PHE A CA 1
ATOM 676 C C . PHE A 1 89 ? -14.727 -4.781 3.868 1.00 97.88 89 PHE A C 1
ATOM 678 O O . PHE A 1 89 ? -15.946 -4.903 3.990 1.00 97.88 89 PHE A O 1
ATOM 685 N N . VAL A 1 90 ? -14.160 -3.658 3.428 1.00 98.12 90 VAL A N 1
ATOM 686 C CA . VAL A 1 90 ? -14.901 -2.463 3.005 1.00 98.12 90 VAL A CA 1
ATOM 687 C C . VAL A 1 90 ? -14.833 -2.299 1.493 1.00 98.12 90 VAL A C 1
ATOM 689 O O . VAL A 1 90 ? -15.872 -2.170 0.850 1.00 98.12 90 VAL A O 1
ATOM 692 N N . ARG A 1 91 ? -13.619 -2.261 0.932 1.00 97.25 91 ARG A N 1
ATOM 693 C CA . ARG A 1 91 ? -13.366 -2.104 -0.508 1.00 97.25 91 ARG A CA 1
ATOM 694 C C . ARG A 1 91 ? -11.924 -2.466 -0.855 1.00 97.25 91 ARG A C 1
ATOM 696 O O . ARG A 1 91 ? -11.071 -2.528 0.030 1.00 97.25 91 ARG A O 1
ATOM 703 N N . SER A 1 92 ? -11.653 -2.599 -2.146 1.00 96.62 92 SER A N 1
ATOM 704 C CA . SER A 1 92 ? -10.308 -2.624 -2.719 1.00 96.62 92 SER A CA 1
ATOM 705 C C . SER A 1 92 ? -10.189 -1.602 -3.853 1.00 96.62 92 SER A C 1
ATOM 707 O O . SER A 1 92 ? -11.199 -1.199 -4.433 1.00 96.62 92 SER A O 1
ATOM 709 N N . PHE A 1 93 ? -8.974 -1.127 -4.128 1.00 96.62 93 PHE A N 1
ATOM 710 C CA . PHE A 1 93 ? -8.680 -0.201 -5.230 1.00 96.62 93 PHE A CA 1
ATOM 711 C C . PHE A 1 93 ? -7.195 -0.257 -5.621 1.00 96.62 93 PHE A C 1
ATOM 713 O O . PHE A 1 93 ? -6.417 -1.010 -5.037 1.00 96.62 93 PHE A O 1
ATOM 720 N N . GLY A 1 94 ? -6.801 0.559 -6.604 1.00 94.69 94 GLY A N 1
ATOM 721 C CA . GLY A 1 94 ? -5.414 0.655 -7.067 1.00 94.69 94 GLY A CA 1
ATOM 722 C C . GLY A 1 94 ? -5.080 -0.350 -8.165 1.00 94.69 94 GLY A C 1
ATOM 723 O O . GLY A 1 94 ? -4.003 -0.932 -8.146 1.00 94.69 94 GLY A O 1
ATOM 724 N N . GLU A 1 95 ? -6.006 -0.589 -9.093 1.00 93.25 95 GLU A N 1
ATOM 725 C CA . GLU A 1 95 ? -5.733 -1.387 -10.292 1.00 93.25 95 GLU A CA 1
ATOM 726 C C . GLU A 1 95 ? -4.550 -0.792 -11.073 1.00 93.25 95 GLU A C 1
ATOM 728 O O . GLU A 1 95 ? -4.474 0.420 -11.286 1.00 93.25 95 GLU A O 1
ATOM 733 N N . GLY A 1 96 ? -3.609 -1.648 -11.472 1.00 89.44 96 GLY A N 1
ATOM 734 C CA . GLY A 1 96 ? -2.388 -1.259 -12.181 1.00 89.44 96 GLY A CA 1
ATOM 735 C C . GLY A 1 96 ? -1.248 -0.757 -11.289 1.00 89.44 96 GLY A C 1
ATOM 736 O O . GLY A 1 96 ? -0.127 -0.629 -11.778 1.00 89.44 96 GLY A O 1
ATOM 737 N N . LEU A 1 97 ? -1.493 -0.517 -9.997 1.00 92.62 97 LEU A N 1
ATOM 738 C CA . LEU A 1 97 ? -0.422 -0.406 -9.008 1.00 92.62 97 LEU A CA 1
ATOM 739 C C . LEU A 1 97 ? -0.004 -1.821 -8.586 1.00 92.62 97 LEU A C 1
ATOM 741 O O . LEU A 1 97 ? -0.848 -2.682 -8.342 1.00 92.62 97 LEU A O 1
ATOM 745 N N . VAL A 1 98 ? 1.301 -2.067 -8.556 1.00 91.56 98 VAL A N 1
ATOM 746 C CA . VAL A 1 98 ? 1.913 -3.394 -8.396 1.00 91.56 98 VAL A CA 1
ATOM 747 C C . VAL A 1 98 ? 3.114 -3.301 -7.460 1.00 91.56 98 VAL A C 1
ATOM 749 O O . VAL A 1 98 ? 3.611 -2.206 -7.217 1.00 91.56 98 VAL A O 1
ATOM 752 N N . GLY A 1 99 ? 3.571 -4.436 -6.923 1.00 91.75 99 GLY A N 1
ATOM 753 C CA . GLY A 1 99 ? 4.797 -4.492 -6.112 1.00 91.75 99 GLY A CA 1
ATOM 754 C C . GLY A 1 99 ? 4.724 -3.759 -4.773 1.00 91.75 99 GLY A C 1
ATOM 755 O O . GLY A 1 99 ? 5.758 -3.385 -4.226 1.00 91.75 99 GLY A O 1
ATOM 756 N N . GLY A 1 100 ? 3.517 -3.526 -4.254 1.00 94.44 100 GLY A N 1
ATOM 757 C CA . GLY A 1 100 ? 3.313 -2.806 -3.005 1.00 94.44 100 GLY A CA 1
ATOM 758 C C . GLY A 1 100 ? 4.019 -3.473 -1.822 1.00 94.44 100 GLY A C 1
ATOM 759 O O . GLY A 1 100 ? 3.685 -4.595 -1.438 1.00 94.44 100 GLY A O 1
ATOM 760 N N . HIS A 1 101 ? 4.974 -2.759 -1.230 1.00 95.25 101 HIS A N 1
ATOM 761 C CA . HIS A 1 101 ? 5.793 -3.228 -0.117 1.00 95.25 101 HIS A CA 1
ATOM 762 C C . HIS A 1 101 ? 5.592 -2.369 1.137 1.00 95.25 101 HIS A C 1
ATOM 764 O O . HIS A 1 101 ? 5.321 -2.894 2.218 1.00 95.25 101 HIS A O 1
ATOM 770 N N . GLY A 1 102 ? 5.665 -1.048 0.980 1.00 96.12 102 GLY A N 1
ATOM 771 C CA . GLY A 1 102 ? 5.462 -0.065 2.043 1.00 96.12 102 GLY A CA 1
ATOM 772 C C . GLY A 1 102 ? 4.177 0.742 1.855 1.00 96.12 102 GLY A C 1
ATOM 773 O O . GLY A 1 102 ? 3.702 0.963 0.738 1.00 96.12 102 GLY A O 1
ATOM 774 N N . ILE A 1 103 ? 3.608 1.203 2.966 1.00 98.12 103 ILE A N 1
ATOM 775 C CA . ILE A 1 103 ? 2.461 2.114 2.981 1.00 98.12 103 ILE A CA 1
ATOM 776 C C . ILE A 1 103 ? 2.636 3.124 4.104 1.00 98.12 103 ILE A C 1
ATOM 778 O O . ILE A 1 103 ? 2.961 2.756 5.227 1.00 98.12 103 ILE A O 1
ATOM 782 N N . GLU A 1 104 ? 2.326 4.381 3.806 1.00 98.25 104 GLU A N 1
ATOM 783 C CA . GLU A 1 104 ? 2.208 5.432 4.812 1.00 98.25 104 GLU A CA 1
ATOM 784 C C . GLU A 1 104 ? 0.901 6.192 4.609 1.00 98.25 104 GLU A C 1
ATOM 786 O O . GLU A 1 104 ? 0.506 6.492 3.478 1.00 98.25 104 GLU A O 1
ATOM 791 N N . VAL A 1 105 ? 0.242 6.521 5.716 1.00 98.00 105 VAL A N 1
ATOM 792 C CA . VAL A 1 105 ? -0.885 7.456 5.743 1.00 98.00 105 VAL A CA 1
ATOM 793 C C . VAL A 1 105 ? -0.382 8.761 6.340 1.00 98.00 105 VAL A C 1
ATOM 795 O O . VAL A 1 105 ? 0.195 8.762 7.425 1.00 98.00 105 VAL A O 1
ATOM 798 N N . PHE A 1 106 ? -0.627 9.887 5.674 1.00 97.62 106 PHE A N 1
ATOM 799 C CA . PHE A 1 106 ? -0.232 11.190 6.203 1.00 97.62 106 PHE A CA 1
ATOM 800 C C . PHE A 1 106 ? -1.268 12.270 5.905 1.00 97.62 106 PHE A C 1
ATOM 802 O O . PHE A 1 106 ? -2.019 12.193 4.933 1.00 97.62 106 PHE A O 1
ATOM 809 N N . GLU A 1 107 ? -1.289 13.305 6.742 1.00 96.25 107 GLU A N 1
ATOM 810 C CA . GLU A 1 107 ? -2.152 14.468 6.556 1.00 96.25 107 GLU A CA 1
ATOM 811 C C . GLU A 1 107 ? -1.347 15.653 6.022 1.00 96.25 107 GLU A C 1
ATOM 813 O O . GLU A 1 107 ? -0.231 15.933 6.469 1.00 96.25 107 GLU A O 1
ATOM 818 N N . LYS A 1 108 ? -1.934 16.384 5.078 1.00 94.88 108 LYS A N 1
ATOM 819 C CA . LYS A 1 108 ? -1.428 17.668 4.613 1.00 94.88 108 LYS A CA 1
ATOM 820 C C . LYS A 1 108 ? -2.595 18.614 4.354 1.00 94.88 108 LYS A C 1
ATOM 822 O O . LYS A 1 108 ? -3.514 18.280 3.614 1.00 94.88 108 LYS A O 1
ATOM 827 N N . ASP A 1 109 ? -2.536 19.801 4.955 1.00 94.06 109 ASP A N 1
ATOM 828 C CA . ASP A 1 109 ? -3.543 20.859 4.796 1.00 94.06 109 ASP A CA 1
ATOM 829 C C . ASP A 1 109 ? -4.985 20.391 5.124 1.00 94.06 109 ASP A C 1
ATOM 831 O O . ASP A 1 109 ? -5.954 20.829 4.507 1.00 94.06 109 ASP A O 1
ATOM 835 N N . GLY A 1 110 ? -5.133 19.488 6.106 1.00 94.25 110 GLY A N 1
ATOM 836 C CA . GLY A 1 110 ? -6.418 18.922 6.545 1.00 94.25 110 GLY A CA 1
ATOM 837 C C . GLY A 1 110 ? -6.928 17.735 5.718 1.00 94.25 110 GLY A C 1
ATOM 838 O O . GLY A 1 110 ? -7.932 17.114 6.091 1.00 94.25 110 GLY A O 1
ATOM 839 N N . GLU A 1 111 ? -6.244 17.399 4.623 1.00 96.44 111 GLU A N 1
ATOM 840 C CA . GLU A 1 111 ? -6.558 16.268 3.751 1.00 96.44 111 GLU A CA 1
ATOM 841 C C . GLU A 1 111 ? -5.596 15.100 3.993 1.00 96.44 111 GLU A C 1
ATOM 843 O O . GLU A 1 111 ? -4.405 15.290 4.234 1.00 96.44 111 GLU A O 1
ATOM 848 N N . GLU A 1 112 ? -6.130 13.884 3.941 1.00 97.44 112 GLU A N 1
ATOM 849 C CA . GLU A 1 112 ? -5.397 12.652 4.216 1.00 97.44 112 GLU A CA 1
ATOM 850 C C . GLU A 1 112 ? -5.042 11.936 2.916 1.00 97.44 112 GLU A C 1
ATOM 852 O O . GLU A 1 112 ? -5.857 11.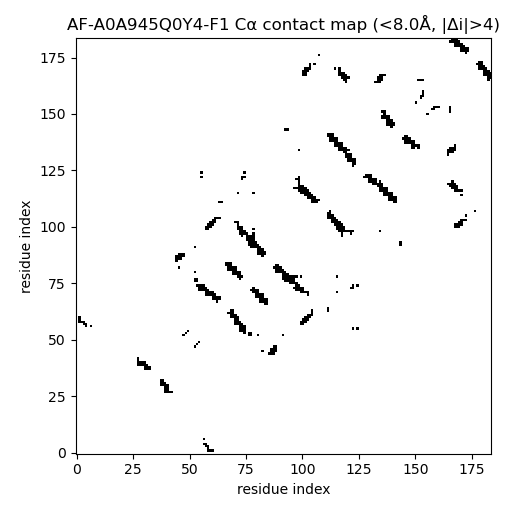823 1.994 1.00 97.44 112 GLU A O 1
ATOM 857 N N . TYR A 1 113 ? -3.811 11.450 2.859 1.00 98.38 113 TYR A N 1
ATOM 858 C CA . TYR A 1 113 ? -3.203 10.849 1.687 1.00 98.38 113 TYR A CA 1
ATOM 859 C C . TYR A 1 113 ? -2.607 9.492 2.037 1.00 98.38 113 TYR A C 1
ATOM 861 O O . TYR A 1 113 ? -2.242 9.223 3.181 1.00 98.38 113 TYR A O 1
ATOM 869 N N . LEU A 1 114 ? -2.474 8.663 1.010 1.00 98.38 114 LEU A N 1
ATOM 870 C CA . LEU A 1 114 ? -1.794 7.380 1.049 1.00 98.38 114 LEU A CA 1
ATOM 871 C C . LEU A 1 114 ? -0.529 7.458 0.208 1.00 98.38 114 LEU A C 1
ATOM 873 O O . LEU A 1 114 ? -0.532 8.043 -0.878 1.00 98.38 114 LEU A O 1
ATOM 877 N N . ILE A 1 115 ? 0.528 6.813 0.678 1.00 98.56 115 ILE A N 1
ATOM 878 C CA . ILE A 1 115 ? 1.690 6.487 -0.137 1.00 98.56 115 ILE A CA 1
ATOM 879 C C . ILE A 1 115 ? 1.653 4.995 -0.451 1.00 98.56 115 ILE A C 1
ATOM 881 O O . ILE A 1 115 ? 1.563 4.172 0.452 1.00 98.56 115 ILE A O 1
ATOM 885 N N . HIS A 1 116 ? 1.713 4.670 -1.738 1.00 98.06 116 HIS A N 1
ATOM 886 C CA . HIS A 1 116 ? 2.011 3.341 -2.255 1.00 98.06 116 HIS A CA 1
ATOM 887 C C . HIS A 1 116 ? 3.506 3.261 -2.559 1.00 98.06 116 HIS A C 1
ATOM 889 O O . HIS A 1 116 ? 3.985 4.009 -3.422 1.00 98.06 116 HIS A O 1
ATOM 895 N N . ASP A 1 117 ? 4.217 2.359 -1.893 1.00 97.25 117 ASP A N 1
ATOM 896 C CA . ASP A 1 117 ? 5.637 2.120 -2.128 1.00 97.25 117 ASP A CA 1
ATOM 897 C C . ASP A 1 117 ? 5.843 0.816 -2.918 1.00 97.25 117 ASP A C 1
ATOM 899 O O . ASP A 1 117 ? 5.688 -0.274 -2.369 1.00 97.25 117 ASP A O 1
ATOM 903 N N . ASP A 1 118 ? 6.108 0.933 -4.226 1.00 95.62 118 ASP A N 1
ATOM 904 C CA . ASP A 1 118 ? 6.390 -0.194 -5.130 1.00 95.62 118 ASP A CA 1
ATOM 905 C C . ASP A 1 118 ? 7.885 -0.531 -5.101 1.00 95.62 118 ASP A C 1
ATOM 907 O O . ASP A 1 118 ? 8.698 0.261 -5.593 1.00 95.62 118 ASP A O 1
ATOM 911 N N . CYS A 1 119 ? 8.236 -1.718 -4.598 1.00 93.62 119 CYS A N 1
ATOM 912 C CA . CYS A 1 119 ? 9.623 -2.175 -4.488 1.00 93.62 119 CYS A CA 1
ATOM 913 C C . CYS A 1 119 ? 10.242 -2.641 -5.814 1.00 93.62 119 CYS A C 1
ATOM 915 O O . CYS A 1 119 ? 11.421 -2.991 -5.862 1.00 93.62 119 CYS A O 1
ATOM 917 N N . GLY A 1 120 ? 9.472 -2.664 -6.903 1.00 91.88 120 GLY A N 1
ATOM 918 C CA . GLY A 1 120 ? 9.934 -3.104 -8.215 1.00 91.88 120 GLY A CA 1
ATOM 919 C C . GLY A 1 120 ? 10.097 -4.621 -8.338 1.00 91.88 120 GLY A C 1
ATOM 920 O O . GLY A 1 120 ? 10.700 -5.089 -9.297 1.00 91.88 120 GLY A O 1
ATOM 921 N N . CYS A 1 121 ? 9.584 -5.415 -7.396 1.00 88.88 121 CYS A N 1
ATOM 922 C CA . CYS A 1 121 ? 9.495 -6.871 -7.521 1.00 88.88 121 CYS A CA 1
ATOM 923 C C . CYS A 1 121 ? 8.040 -7.265 -7.778 1.00 88.88 121 CYS A C 1
ATOM 925 O O . CYS A 1 121 ? 7.243 -7.356 -6.846 1.00 88.88 121 CYS A O 1
ATOM 927 N N . HIS A 1 122 ? 7.681 -7.494 -9.042 1.00 87.50 122 HIS A N 1
ATOM 928 C CA . HIS A 1 122 ? 6.303 -7.822 -9.417 1.00 87.50 122 HIS A CA 1
ATOM 929 C C . HIS A 1 122 ? 6.136 -9.323 -9.575 1.00 87.50 122 HIS A C 1
ATOM 931 O O . HIS A 1 122 ? 6.865 -9.951 -10.336 1.00 87.50 122 HIS A O 1
ATOM 937 N N . PHE A 1 123 ? 5.172 -9.904 -8.872 1.00 82.50 123 PHE A N 1
ATOM 938 C CA . PHE A 1 123 ? 4.897 -11.332 -8.956 1.00 82.50 123 PHE A CA 1
ATOM 939 C C . PHE A 1 123 ? 3.757 -11.608 -9.932 1.00 82.50 123 PHE A C 1
ATOM 941 O O . PHE A 1 123 ? 2.752 -10.895 -9.970 1.00 82.50 123 PHE A O 1
ATOM 948 N N . GLU A 1 124 ? 3.895 -12.671 -10.721 1.00 76.31 124 GLU A N 1
ATOM 949 C CA . GLU A 1 124 ? 2.738 -13.258 -11.392 1.00 76.31 124 GLU A CA 1
ATOM 950 C C . GLU A 1 124 ? 1.748 -13.793 -10.352 1.00 76.31 124 GLU A C 1
ATOM 952 O O . GLU A 1 124 ? 2.143 -14.309 -9.304 1.00 76.31 124 GLU A O 1
ATOM 957 N N . ALA A 1 125 ? 0.451 -13.714 -10.664 1.00 69.50 125 ALA A N 1
ATOM 958 C CA . ALA A 1 125 ? -0.605 -14.224 -9.788 1.00 69.50 125 ALA A CA 1
ATOM 959 C C . ALA A 1 125 ? -0.483 -15.731 -9.504 1.00 69.50 125 ALA A C 1
ATOM 961 O O . ALA A 1 125 ? -1.001 -16.222 -8.503 1.00 69.50 125 ALA A O 1
ATOM 962 N N . GLU A 1 126 ? 0.218 -16.462 -10.371 1.00 67.56 126 GLU A N 1
ATOM 963 C CA . GLU A 1 126 ? 0.436 -17.897 -10.276 1.00 67.56 126 GLU A CA 1
ATOM 964 C C . GLU A 1 126 ? 1.936 -18.196 -10.411 1.00 67.56 126 GLU A C 1
ATOM 966 O O . GLU A 1 126 ? 2.626 -17.629 -11.252 1.00 67.56 126 GLU A O 1
ATOM 971 N N . GLY A 1 127 ? 2.453 -19.116 -9.592 1.00 65.44 127 GLY A N 1
ATOM 972 C CA . GLY A 1 127 ? 3.787 -19.692 -9.796 1.00 65.44 127 GLY A CA 1
ATOM 973 C C . GLY A 1 127 ? 4.973 -18.990 -9.125 1.00 65.44 127 GLY A C 1
ATOM 974 O O . GLY A 1 127 ? 6.086 -19.469 -9.304 1.00 65.44 127 GLY A O 1
ATOM 975 N N . TRP A 1 128 ? 4.773 -17.939 -8.315 1.00 71.12 128 TRP A N 1
ATOM 976 C CA . TRP A 1 128 ? 5.866 -17.253 -7.590 1.00 71.12 128 TRP A CA 1
ATOM 977 C C . TRP A 1 128 ? 6.982 -16.716 -8.507 1.00 71.12 128 TRP A C 1
ATOM 979 O O . TRP A 1 128 ? 8.149 -16.640 -8.121 1.00 71.12 128 TRP A O 1
ATOM 989 N N . ASN A 1 129 ? 6.625 -16.321 -9.730 1.00 80.12 129 ASN A N 1
ATOM 990 C CA . ASN A 1 129 ? 7.567 -15.786 -10.707 1.00 80.12 129 ASN A CA 1
ATOM 991 C C . ASN A 1 129 ? 7.727 -14.276 -10.508 1.00 80.12 129 ASN A C 1
ATOM 993 O O . ASN A 1 129 ? 6.803 -13.515 -10.795 1.00 80.12 129 ASN A O 1
ATOM 997 N N . ALA A 1 130 ? 8.893 -13.856 -10.014 1.00 82.12 130 ALA A N 1
ATOM 998 C CA . ALA A 1 130 ? 9.227 -12.447 -9.838 1.00 82.12 130 ALA A CA 1
ATOM 999 C C . ALA A 1 130 ? 9.787 -11.839 -11.132 1.00 82.12 130 ALA A C 1
ATOM 1001 O O . ALA A 1 130 ? 10.765 -12.333 -11.698 1.00 82.12 130 ALA A O 1
ATOM 1002 N N . HIS A 1 131 ? 9.215 -10.713 -11.538 1.00 85.19 131 HIS A N 1
ATOM 1003 C CA . HIS A 1 131 ? 9.665 -9.868 -12.633 1.00 85.19 131 HIS A CA 1
ATOM 1004 C C . HIS A 1 131 ? 10.198 -8.564 -12.050 1.00 85.19 131 HIS A C 1
ATOM 1006 O O . HIS A 1 131 ? 9.417 -7.746 -11.560 1.00 85.19 131 HIS A O 1
ATOM 1012 N N . PRO A 1 132 ? 11.521 -8.361 -12.052 1.00 86.75 132 PRO A N 1
ATOM 1013 C CA . PRO A 1 132 ? 12.076 -7.141 -11.512 1.00 86.75 132 PRO A CA 1
ATOM 1014 C C . PRO A 1 132 ? 11.874 -5.965 -12.474 1.00 86.75 132 PRO A C 1
ATOM 1016 O O . PRO A 1 132 ? 12.178 -6.048 -13.665 1.00 86.75 132 PRO A O 1
ATOM 1019 N N . SER A 1 133 ? 11.452 -4.836 -11.927 1.00 87.75 133 SER A N 1
ATOM 1020 C CA . SER A 1 133 ? 11.318 -3.538 -12.575 1.00 87.75 133 SER A CA 1
ATOM 1021 C C . SER A 1 133 ? 11.937 -2.451 -11.698 1.00 87.75 133 SER A C 1
ATOM 1023 O O . SER A 1 133 ? 12.386 -2.694 -10.581 1.00 87.75 133 SER A O 1
ATOM 1025 N N . ASN A 1 134 ? 11.975 -1.220 -12.200 1.00 90.00 134 ASN A N 1
ATOM 1026 C CA . ASN A 1 134 ? 12.267 -0.091 -11.329 1.00 90.00 134 ASN A CA 1
ATOM 1027 C C . ASN A 1 134 ? 11.042 0.193 -10.451 1.00 90.00 134 ASN A C 1
ATOM 1029 O O . ASN A 1 134 ? 9.930 0.271 -10.975 1.00 90.00 134 ASN A O 1
ATOM 1033 N N . GLY A 1 135 ? 11.259 0.350 -9.152 1.00 93.94 135 GLY A N 1
ATOM 1034 C CA . GLY A 1 135 ? 10.236 0.701 -8.183 1.00 93.94 135 GLY A CA 1
ATOM 1035 C C . GLY A 1 135 ? 9.717 2.125 -8.355 1.00 93.94 135 GLY A C 1
ATOM 1036 O O . GLY A 1 135 ? 10.239 2.940 -9.135 1.00 93.94 135 GLY A O 1
ATOM 1037 N N . ARG A 1 136 ? 8.647 2.430 -7.623 1.00 95.62 136 ARG A N 1
ATOM 1038 C CA . ARG A 1 136 ? 7.910 3.686 -7.758 1.00 95.62 136 ARG A CA 1
ATOM 1039 C C . ARG A 1 136 ? 7.179 4.051 -6.470 1.00 95.62 136 ARG A C 1
ATOM 1041 O O . ARG A 1 136 ? 6.347 3.306 -5.974 1.00 95.62 136 ARG A O 1
ATOM 1048 N N . VAL A 1 137 ? 7.370 5.287 -6.017 1.00 97.69 137 VAL A N 1
ATOM 1049 C CA . VAL A 1 137 ? 6.577 5.840 -4.911 1.00 97.69 137 VAL A CA 1
ATOM 1050 C C . VAL A 1 137 ? 5.441 6.689 -5.466 1.00 97.69 137 VAL A C 1
ATOM 1052 O O . VAL A 1 137 ? 5.668 7.637 -6.227 1.00 97.69 137 VAL A O 1
ATOM 1055 N N . THR A 1 138 ? 4.208 6.350 -5.100 1.00 98.31 138 THR A N 1
ATOM 1056 C CA . THR A 1 138 ? 2.990 6.999 -5.602 1.00 98.31 138 THR A CA 1
ATOM 1057 C C . THR A 1 138 ? 2.174 7.561 -4.454 1.00 98.31 138 THR A C 1
ATOM 1059 O O . THR A 1 138 ? 1.893 6.859 -3.493 1.00 98.31 138 THR A O 1
ATOM 1062 N N . ILE A 1 139 ? 1.759 8.820 -4.567 1.00 98.50 139 ILE A N 1
ATOM 1063 C CA . ILE A 1 139 ? 0.845 9.459 -3.621 1.00 98.50 139 ILE A CA 1
ATOM 1064 C C . ILE A 1 139 ? -0.569 9.397 -4.195 1.00 98.50 139 ILE A C 1
ATOM 1066 O O . ILE A 1 139 ? -0.795 9.766 -5.353 1.00 98.50 139 ILE A O 1
ATOM 1070 N N . LEU A 1 140 ? -1.514 8.969 -3.366 1.00 98.50 140 LEU A N 1
ATOM 1071 C CA . LEU A 1 140 ? -2.938 8.884 -3.662 1.00 98.50 140 LEU A CA 1
ATOM 1072 C C . LEU A 1 140 ? -3.754 9.576 -2.568 1.00 98.50 140 LEU A C 1
ATOM 1074 O O . LEU A 1 140 ? -3.281 9.776 -1.452 1.00 98.50 140 LEU A O 1
ATOM 1078 N N . LYS A 1 141 ? -5.005 9.909 -2.871 1.00 98.06 141 LYS A N 1
ATOM 1079 C CA . LYS A 1 141 ? -6.026 10.156 -1.848 1.00 98.06 141 LYS A CA 1
ATOM 1080 C C . LYS A 1 141 ? -6.529 8.826 -1.283 1.00 98.06 141 LYS A C 1
ATOM 1082 O O . LYS A 1 141 ? -6.385 7.780 -1.917 1.00 98.06 141 LYS A O 1
ATOM 1087 N N . THR A 1 142 ? -7.174 8.856 -0.118 1.00 97.50 142 THR A N 1
ATOM 1088 C CA . THR A 1 142 ? -7.716 7.650 0.543 1.00 97.50 142 THR A CA 1
ATOM 1089 C C . THR A 1 142 ? -8.848 6.958 -0.231 1.00 97.50 142 THR A C 1
ATOM 1091 O O . THR A 1 142 ? -9.151 5.788 0.017 1.00 97.50 142 THR A O 1
ATOM 1094 N N . ASP A 1 143 ? -9.460 7.634 -1.207 1.00 96.00 143 ASP A N 1
ATOM 1095 C CA . ASP A 1 143 ? -10.426 7.047 -2.145 1.00 96.00 143 ASP A CA 1
ATOM 1096 C C . ASP A 1 143 ? -9.775 6.350 -3.357 1.00 96.00 143 ASP A C 1
ATOM 1098 O O . ASP A 1 143 ? -10.482 5.766 -4.176 1.00 96.00 143 ASP A O 1
ATOM 1102 N N . GLY A 1 144 ? -8.442 6.375 -3.458 1.00 96.69 144 GLY A N 1
ATOM 1103 C CA . GLY A 1 144 ? -7.682 5.804 -4.568 1.00 96.69 144 GLY A CA 1
ATOM 1104 C C . GLY A 1 144 ? -7.418 6.770 -5.720 1.00 96.69 144 GLY A C 1
ATOM 1105 O O . GLY A 1 144 ? -6.812 6.373 -6.714 1.00 96.69 144 GLY A O 1
ATOM 1106 N N . THR A 1 145 ? -7.822 8.038 -5.608 1.00 97.62 145 THR A N 1
ATOM 1107 C CA . THR A 1 145 ? -7.498 9.050 -6.617 1.00 97.62 145 THR A CA 1
A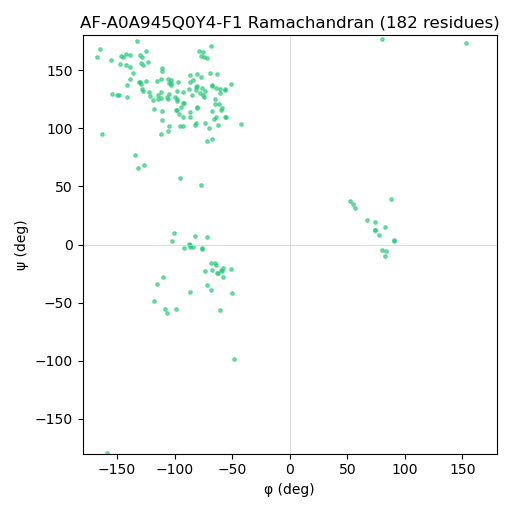TOM 1108 C C . THR A 1 145 ? -5.990 9.285 -6.659 1.00 97.62 145 THR A C 1
ATOM 1110 O O . THR A 1 145 ? -5.386 9.696 -5.668 1.00 97.62 145 THR A O 1
ATOM 1113 N N . PHE A 1 146 ? -5.377 9.066 -7.821 1.00 98.00 146 PHE A N 1
ATOM 1114 C CA . PHE A 1 146 ? -3.968 9.373 -8.055 1.00 98.00 146 PHE A CA 1
ATOM 1115 C C . PHE A 1 146 ? -3.681 10.867 -7.858 1.00 98.00 146 PHE A C 1
ATOM 1117 O O . PHE A 1 146 ? -4.397 11.721 -8.384 1.00 98.00 146 PHE A O 1
ATOM 1124 N N . VAL A 1 147 ? -2.600 11.182 -7.140 1.00 98.19 147 VAL A N 1
ATOM 1125 C CA . VAL A 1 147 ? -2.115 12.558 -6.968 1.00 98.19 147 VAL A CA 1
ATOM 1126 C C . VAL A 1 147 ? -0.851 12.779 -7.788 1.00 98.19 147 VAL A C 1
ATOM 1128 O O . VAL A 1 147 ? -0.816 13.676 -8.629 1.00 98.19 147 VAL A O 1
ATOM 1131 N N . ARG A 1 148 ? 0.202 11.992 -7.532 1.00 97.69 148 ARG A N 1
ATOM 1132 C CA . ARG A 1 148 ? 1.471 12.070 -8.271 1.00 97.69 148 ARG A CA 1
ATOM 1133 C C . ARG A 1 148 ? 2.377 10.880 -7.994 1.00 97.69 148 ARG A C 1
ATOM 1135 O O . ARG A 1 148 ? 2.299 10.260 -6.937 1.00 97.69 148 ARG A O 1
ATOM 1142 N N . HIS A 1 149 ? 3.340 10.684 -8.881 1.00 97.56 149 HIS A N 1
ATOM 1143 C CA . HIS A 1 149 ? 4.555 9.939 -8.581 1.00 97.56 149 HIS A CA 1
ATOM 1144 C C . HIS A 1 149 ? 5.615 10.856 -7.975 1.00 97.56 149 HIS A C 1
ATOM 1146 O O . HIS A 1 149 ? 5.720 12.028 -8.349 1.00 97.56 149 HIS A O 1
ATOM 1152 N N . LEU A 1 150 ? 6.417 10.320 -7.059 1.00 96.88 150 LEU A N 1
ATOM 1153 C CA . LEU A 1 150 ? 7.681 10.948 -6.698 1.00 96.88 150 LEU A CA 1
ATOM 1154 C C . LEU A 1 150 ? 8.751 10.592 -7.739 1.00 96.88 150 LEU A C 1
ATOM 1156 O O . LEU A 1 150 ? 8.704 9.497 -8.317 1.00 96.88 150 LEU A O 1
ATOM 1160 N N . PRO A 1 151 ? 9.697 11.511 -8.002 1.00 94.62 151 PRO A N 1
ATOM 1161 C CA . PRO A 1 151 ? 10.825 11.204 -8.855 1.00 94.62 151 PRO A CA 1
ATOM 1162 C C . PRO A 1 151 ? 11.721 10.177 -8.161 1.00 94.62 151 PRO A C 1
ATOM 1164 O O . PRO A 1 151 ? 11.996 10.266 -6.963 1.00 94.62 151 PRO A O 1
ATOM 1167 N N . THR A 1 152 ? 12.183 9.201 -8.924 1.00 93.00 152 THR A N 1
ATOM 1168 C CA . THR A 1 152 ? 13.187 8.236 -8.472 1.00 93.00 152 THR A CA 1
ATOM 1169 C C . THR A 1 152 ? 14.561 8.907 -8.363 1.00 93.00 152 THR A C 1
ATOM 1171 O O . THR A 1 152 ? 14.787 9.944 -8.999 1.00 93.00 152 THR A O 1
ATOM 1174 N N . PRO A 1 153 ? 15.519 8.332 -7.612 1.00 90.75 153 PRO A N 1
ATOM 1175 C CA . PRO A 1 153 ? 16.888 8.847 -7.566 1.00 90.75 153 PRO A CA 1
ATOM 1176 C C . PRO A 1 153 ? 17.493 9.066 -8.960 1.00 90.75 153 PRO A C 1
ATOM 1178 O O . PRO A 1 153 ? 18.057 10.126 -9.225 1.00 90.75 153 PRO A O 1
ATOM 1181 N N . PHE A 1 154 ? 17.275 8.134 -9.891 1.00 90.12 154 PHE A N 1
ATOM 1182 C CA . PHE A 1 154 ? 17.792 8.234 -11.258 1.00 90.12 154 PHE A CA 1
ATOM 1183 C C . PHE A 1 154 ? 17.132 9.347 -12.078 1.00 90.12 154 PHE A C 1
ATOM 1185 O O . PHE A 1 154 ? 17.825 10.064 -12.796 1.00 90.12 154 PHE A O 1
ATOM 1192 N N . GLU A 1 155 ? 15.816 9.552 -11.941 1.00 91.19 155 GLU A N 1
ATOM 1193 C CA . GLU A 1 155 ? 15.110 10.681 -12.572 1.00 91.19 155 GLU A CA 1
ATOM 1194 C C . GLU A 1 155 ? 15.608 12.038 -12.033 1.00 91.19 155 GLU A C 1
ATOM 1196 O O . GLU A 1 155 ? 15.532 13.047 -12.732 1.00 91.19 155 GLU A O 1
ATOM 1201 N N . MET A 1 156 ? 16.166 12.063 -10.817 1.00 91.44 156 MET A N 1
ATOM 1202 C CA . MET A 1 156 ? 16.821 13.236 -10.223 1.00 91.44 156 MET A CA 1
ATOM 1203 C C . MET A 1 156 ? 18.315 13.360 -10.571 1.00 91.44 156 MET A C 1
ATOM 1205 O O . MET A 1 156 ? 18.966 14.300 -10.116 1.00 91.44 156 MET A O 1
ATOM 1209 N N . GLY A 1 157 ? 18.879 12.434 -11.353 1.00 90.44 157 GLY A N 1
ATOM 1210 C CA . GLY A 1 157 ? 20.310 12.400 -11.672 1.00 90.44 157 GLY A CA 1
ATOM 1211 C C . GLY A 1 157 ? 21.204 11.935 -10.516 1.00 90.44 157 GLY A C 1
ATOM 1212 O O . GLY A 1 157 ? 22.402 12.215 -10.514 1.00 90.44 157 GLY A O 1
ATOM 1213 N N . ILE A 1 158 ? 20.637 11.253 -9.516 1.00 87.50 158 ILE A N 1
ATOM 1214 C CA . ILE A 1 158 ? 21.359 10.686 -8.375 1.00 87.50 158 ILE A CA 1
ATOM 1215 C C . ILE A 1 158 ? 21.652 9.209 -8.663 1.00 87.50 158 ILE A C 1
ATOM 1217 O O . ILE A 1 158 ? 20.751 8.373 -8.684 1.00 87.50 158 ILE A O 1
ATOM 1221 N N . GLY A 1 159 ? 22.936 8.889 -8.842 1.00 80.31 159 GLY A N 1
ATOM 1222 C CA . GLY A 1 159 ? 23.390 7.549 -9.226 1.00 80.31 159 GLY A CA 1
ATOM 1223 C C . GLY A 1 159 ? 23.239 7.270 -10.725 1.00 80.31 159 GLY A C 1
ATOM 1224 O O . GLY A 1 159 ? 22.736 8.097 -11.480 1.00 80.31 159 GLY A O 1
ATOM 1225 N N . GLU A 1 160 ? 23.695 6.094 -11.161 1.00 71.50 160 GLU A N 1
ATOM 1226 C CA . GLU A 1 160 ? 23.527 5.633 -12.543 1.00 71.50 160 GLU A CA 1
ATOM 1227 C C . GLU A 1 160 ? 22.571 4.444 -12.589 1.00 71.50 160 GLU A C 1
ATOM 1229 O O . GLU A 1 160 ? 22.735 3.477 -11.842 1.00 71.50 160 GLU A O 1
ATOM 1234 N N . ALA A 1 161 ? 21.597 4.523 -13.495 1.00 65.12 161 ALA A N 1
ATOM 1235 C CA . ALA A 1 161 ? 20.505 3.566 -13.640 1.00 65.12 161 ALA A CA 1
ATOM 1236 C C . ALA A 1 161 ? 20.916 2.200 -14.219 1.00 65.12 161 ALA A C 1
ATOM 1238 O O . ALA A 1 161 ? 20.024 1.426 -14.514 1.00 65.12 161 ALA A O 1
ATOM 1239 N N . GLY A 1 162 ? 22.214 1.923 -14.427 1.00 70.19 162 GLY A N 1
ATOM 1240 C CA . GLY A 1 162 ? 22.735 0.759 -15.166 1.00 70.19 162 GLY A CA 1
ATOM 1241 C C . GLY A 1 162 ? 22.121 -0.590 -14.759 1.00 70.19 162 GLY A C 1
ATOM 1242 O O . GLY A 1 162 ? 21.041 -0.945 -15.211 1.00 70.19 162 GLY A O 1
ATOM 1243 N N . ASP A 1 163 ? 22.806 -1.361 -13.915 1.00 67.12 163 ASP A N 1
ATOM 1244 C CA . ASP A 1 163 ? 22.227 -2.593 -13.341 1.00 67.12 163 ASP A CA 1
ATOM 1245 C C . ASP A 1 163 ? 21.522 -2.332 -11.996 1.00 67.12 163 ASP A C 1
ATOM 1247 O O . ASP A 1 163 ? 20.967 -3.241 -11.377 1.00 67.12 163 ASP A O 1
ATOM 1251 N N . LYS A 1 164 ? 21.568 -1.086 -11.507 1.00 80.81 164 LYS A N 1
ATOM 1252 C CA . LYS A 1 164 ? 20.957 -0.683 -10.239 1.00 80.81 164 LYS A CA 1
ATOM 1253 C C . LYS A 1 164 ? 19.508 -0.285 -10.462 1.00 80.81 164 LYS A C 1
ATOM 1255 O O . LYS A 1 164 ? 19.207 0.504 -11.352 1.00 80.81 164 LYS A O 1
ATOM 1260 N N . ARG A 1 165 ? 18.631 -0.787 -9.599 1.00 87.06 165 ARG A N 1
ATOM 1261 C CA . ARG A 1 165 ? 17.214 -0.429 -9.556 1.00 87.06 165 ARG A CA 1
ATOM 1262 C C . ARG A 1 165 ? 16.940 0.362 -8.291 1.00 87.06 165 ARG A C 1
ATOM 1264 O O . ARG A 1 165 ? 17.605 0.150 -7.285 1.00 87.06 165 ARG A O 1
ATOM 1271 N N . PHE A 1 166 ? 15.970 1.258 -8.373 1.00 92.38 166 PHE A N 1
ATOM 1272 C CA . PHE A 1 166 ? 15.339 1.827 -7.198 1.00 92.38 166 PHE A CA 1
ATOM 1273 C C . PHE A 1 166 ? 14.313 0.804 -6.715 1.00 92.38 166 PHE A C 1
ATOM 1275 O O . PHE A 1 166 ? 13.427 0.437 -7.482 1.00 92.38 166 PHE A O 1
ATOM 1282 N N . MET A 1 167 ? 14.482 0.299 -5.504 1.00 94.00 167 MET A N 1
ATOM 1283 C CA . MET A 1 167 ? 13.716 -0.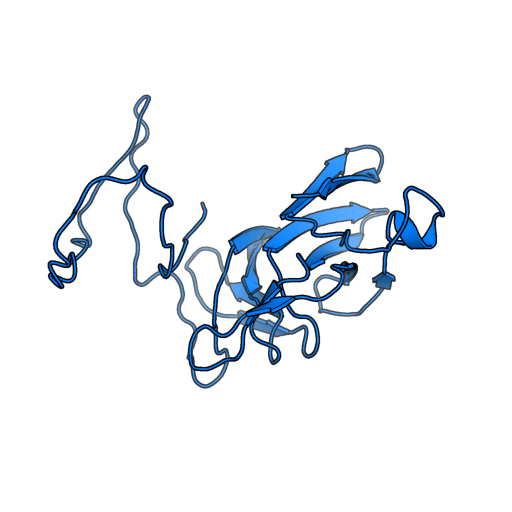780 -4.887 1.00 94.00 167 MET A CA 1
ATOM 1284 C C . MET A 1 167 ? 13.290 -0.360 -3.471 1.00 94.00 167 MET A C 1
ATOM 1286 O O . MET A 1 167 ? 13.769 -0.898 -2.473 1.00 94.00 167 MET A O 1
ATOM 1290 N N . PRO A 1 168 ? 12.418 0.654 -3.352 1.00 95.06 168 PRO A N 1
ATOM 1291 C CA . PRO A 1 168 ? 12.011 1.146 -2.051 1.00 95.06 168 PRO A CA 1
ATOM 1292 C C . PRO A 1 168 ? 11.179 0.098 -1.299 1.00 95.06 168 PRO A C 1
ATOM 1294 O O . PRO A 1 168 ? 10.329 -0.584 -1.870 1.00 95.06 168 PRO A O 1
ATOM 1297 N N . CYS A 1 169 ? 11.477 -0.062 -0.014 1.00 94.25 169 CYS A N 1
ATOM 1298 C CA . CYS A 1 169 ? 10.857 -1.062 0.853 1.00 94.25 169 CYS A CA 1
ATOM 1299 C C . CYS A 1 169 ? 9.942 -0.440 1.907 1.00 94.25 169 CYS A C 1
ATOM 1301 O O . CYS A 1 169 ? 9.048 -1.121 2.414 1.00 94.25 169 CYS A O 1
ATOM 1303 N N . ASP A 1 170 ? 10.210 0.801 2.308 1.00 96.00 170 ASP A N 1
ATOM 1304 C CA . ASP A 1 170 ? 9.364 1.497 3.264 1.00 96.00 170 ASP A CA 1
ATOM 1305 C C . ASP A 1 170 ? 9.464 3.017 3.122 1.00 96.00 170 ASP A C 1
ATOM 130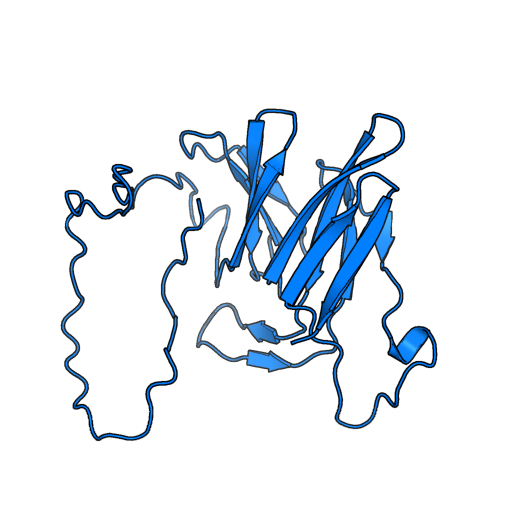7 O O . ASP A 1 170 ? 10.456 3.576 2.634 1.00 96.00 170 ASP A O 1
ATOM 1311 N N . VAL A 1 171 ? 8.436 3.695 3.622 1.00 97.19 171 VAL A N 1
ATOM 1312 C CA . VAL A 1 171 ? 8.287 5.144 3.551 1.00 97.19 171 VAL A CA 1
ATOM 1313 C C . VAL A 1 171 ? 7.746 5.698 4.866 1.00 97.19 171 VAL A C 1
ATOM 1315 O O . VAL A 1 171 ? 6.887 5.104 5.503 1.00 97.19 171 VAL A O 1
ATOM 1318 N N . ALA A 1 172 ? 8.234 6.870 5.266 1.00 97.50 172 ALA A N 1
ATOM 1319 C CA . ALA A 1 172 ? 7.740 7.592 6.435 1.00 97.50 172 ALA A CA 1
ATOM 1320 C C . ALA A 1 172 ? 7.588 9.082 6.132 1.00 97.50 172 ALA A C 1
ATOM 1322 O O . ALA A 1 172 ? 8.377 9.659 5.374 1.00 97.50 172 ALA A O 1
ATOM 1323 N N . VAL A 1 173 ? 6.608 9.730 6.763 1.00 97.81 173 VAL A N 1
ATOM 1324 C CA . VAL A 1 173 ? 6.395 11.176 6.629 1.00 97.81 173 VAL A CA 1
ATOM 1325 C C . VAL A 1 173 ? 6.650 11.878 7.960 1.00 97.81 173 VAL A C 1
ATOM 1327 O O . VAL A 1 173 ? 6.075 11.551 8.995 1.00 97.81 173 VAL A O 1
ATOM 1330 N N . THR A 1 174 ? 7.531 12.880 7.955 1.00 96.44 174 THR A N 1
ATOM 1331 C CA . THR A 1 174 ? 7.799 13.681 9.159 1.00 96.44 174 THR A CA 1
ATOM 1332 C C . THR A 1 174 ? 6.651 14.657 9.445 1.00 96.44 174 THR A C 1
ATOM 1334 O O . THR A 1 174 ? 5.925 15.037 8.525 1.00 96.44 174 THR A O 1
ATOM 1337 N N . PRO A 1 175 ? 6.524 15.193 10.677 1.00 92.38 175 PRO A N 1
ATOM 1338 C CA . PRO A 1 175 ? 5.530 16.230 10.983 1.00 92.38 175 PRO A CA 1
ATOM 1339 C C . PRO A 1 175 ? 5.646 17.503 10.127 1.00 92.38 175 PRO A C 1
ATOM 1341 O O . PRO A 1 175 ? 4.698 18.275 10.034 1.00 92.38 175 PRO A O 1
ATOM 1344 N N . GLN A 1 176 ? 6.809 17.749 9.515 1.00 93.81 176 GLN A N 1
ATOM 1345 C CA . GLN A 1 176 ? 7.039 18.872 8.601 1.00 93.81 176 GLN A CA 1
ATOM 1346 C C . GLN A 1 176 ? 6.643 18.550 7.147 1.00 93.81 176 GLN A C 1
ATOM 1348 O O . GLN A 1 176 ? 6.762 19.413 6.280 1.00 93.81 176 GLN A O 1
ATOM 1353 N N . GLY A 1 177 ? 6.189 17.325 6.868 1.00 93.56 177 GLY A N 1
ATOM 1354 C CA . GLY A 1 177 ? 5.807 16.861 5.535 1.00 93.56 177 GLY A CA 1
ATOM 1355 C C . GLY A 1 177 ? 6.977 16.383 4.672 1.00 93.56 177 GLY A C 1
ATOM 1356 O O . GLY A 1 177 ? 6.822 16.257 3.456 1.00 93.56 177 GLY A O 1
ATOM 1357 N N . THR A 1 178 ? 8.150 16.129 5.262 1.00 96.56 178 THR A N 1
ATOM 1358 C CA . THR A 1 178 ? 9.270 15.512 4.541 1.00 96.56 178 THR A CA 1
ATOM 1359 C C . THR A 1 178 ? 8.995 14.026 4.370 1.00 96.56 178 THR A C 1
ATOM 1361 O O . THR A 1 178 ? 8.730 13.339 5.352 1.00 96.56 178 THR A O 1
ATOM 1364 N N . ILE A 1 179 ? 9.101 13.532 3.138 1.00 97.12 179 ILE A N 1
ATOM 1365 C CA . ILE A 1 179 ? 8.947 12.112 2.813 1.00 97.12 179 ILE A CA 1
ATOM 1366 C C . ILE A 1 179 ? 10.334 11.464 2.837 1.00 97.12 179 ILE A C 1
ATOM 1368 O O . ILE A 1 179 ? 11.235 11.907 2.122 1.00 97.12 179 ILE A O 1
ATOM 1372 N N . LEU A 1 180 ? 10.504 10.443 3.672 1.00 97.25 180 LEU A N 1
ATOM 1373 C CA . LEU A 1 180 ? 11.712 9.632 3.794 1.00 97.25 180 LEU A CA 1
ATOM 1374 C C . LEU A 1 180 ? 11.435 8.272 3.158 1.00 97.25 180 LEU A C 1
ATOM 1376 O O . LEU A 1 180 ? 10.450 7.641 3.518 1.00 97.25 180 LEU A O 1
ATOM 1380 N N . ILE A 1 181 ? 12.287 7.834 2.233 1.00 96.88 181 ILE A N 1
ATOM 1381 C CA . ILE A 1 181 ? 12.129 6.557 1.525 1.00 96.88 181 ILE A CA 1
ATOM 1382 C C . ILE A 1 181 ? 13.375 5.710 1.776 1.00 96.88 181 ILE A C 1
ATOM 1384 O O . ILE A 1 181 ? 14.494 6.194 1.582 1.00 96.88 181 ILE A O 1
ATOM 1388 N N . ALA A 1 182 ? 13.178 4.470 2.218 1.00 95.06 182 ALA A N 1
ATOM 1389 C CA . ALA A 1 182 ? 14.240 3.494 2.422 1.00 95.06 182 ALA A CA 1
ATOM 1390 C C . ALA A 1 182 ? 14.329 2.553 1.211 1.00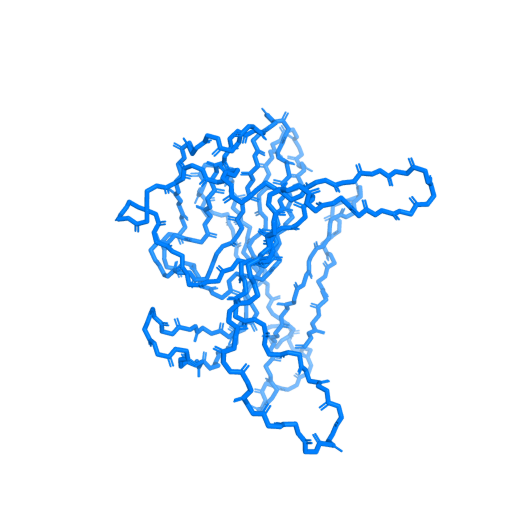 95.06 182 ALA A C 1
ATOM 1392 O O . ALA A 1 182 ? 13.395 1.808 0.938 1.00 95.06 182 ALA A O 1
ATOM 1393 N N . ASP A 1 183 ? 15.457 2.601 0.503 1.00 90.94 183 ASP A N 1
ATOM 1394 C CA . ASP A 1 183 ? 15.776 1.770 -0.670 1.00 90.94 183 ASP A CA 1
ATOM 1395 C C . ASP A 1 183 ? 16.535 0.501 -0.237 1.00 90.94 183 ASP A C 1
ATOM 1397 O O . ASP A 1 183 ? 17.474 0.623 0.562 1.00 90.94 183 ASP A O 1
ATOM 1401 N N . GLY A 1 184 ? 16.120 -0.691 -0.694 1.00 79.00 184 GLY A N 1
ATOM 1402 C CA . GLY A 1 184 ? 16.525 -1.990 -0.122 1.00 79.00 184 GLY A CA 1
ATOM 1403 C C . GLY A 1 184 ? 16.849 -3.102 -1.115 1.00 79.00 184 GLY A C 1
ATOM 1404 O O . GLY A 1 184 ? 16.183 -3.207 -2.164 1.00 79.00 184 GLY A O 1
#

Secondary structure (DSSP, 8-state):
-----S-------S-------------TT-EE-STT--EE--TT--B--TTTS--S-EEEEEE-TTS-EEEEE--TT-SEEEE-TT-BEEEEE-TT---EEEEEEEEETTEEEEEEEE-SEEEPSSTT-EEE---EEEEEETTS-EEEEPPPTTTTT-S--SS----EEEEEE-TT--EEEEE-

Radius of gyration: 18.04 Å; Cα contacts (8 Å, |Δi|>4): 380; chains: 1; bounding box: 39×53×45 Å

Mean predicted aligned error: 9.31 Å

Foldseek 3Di:
DDDWPDPDDDPDPDDDDDPPPDDPPPPQADWDDDPPDIDGDDPCQAPDDCVQPPAQTWADWDADPVQWIWTAGFDQQFRTWTAHRSNHTDDTDDHRDGQFQEKDWDDDPNFIKMKGWHQQFHADSPDRDTDGDAIWIWIAGPVRHGDDTDDDCVSVVRDDPDVDHFGWRYWDADPVGDIDTHGD

Sequence (184 aa):
MFSLSHFGFGHGSAGEHAHHSDGMAFADSLTFGHNGLRYKVDLGWAKADPVVAPVINSHALAEGRDGLIYVITDHPKNAFFVFKKDGTFVRSFGEGLVGGHGIEVFEKDGEEYLIHDDCGCHFEAEGWNAHPSNGRVTILKTDGTFVRHLPTPFEMGIGEAGDKRFMPCDVAVTPQGTILIADG

Solvent-accessible surface area (backbone atoms only — not comparable to full-atom values): 10932 Å² total; per-residue (Å²): 136,88,74,70,75,80,86,76,83,77,91,69,79,96,66,98,71,81,88,72,87,69,82,79,78,78,58,73,78,50,69,47,74,61,96,90,47,78,46,69,61,65,93,73,37,73,55,63,56,56,91,84,58,56,73,70,45,44,65,34,60,37,68,45,97,87,55,36,34,39,34,32,15,25,21,53,77,26,20,32,39,34,20,41,83,81,18,47,57,74,53,69,38,40,61,77,38,46,14,28,32,16,46,35,64,50,75,57,98,93,43,59,32,33,37,45,24,13,30,16,55,35,53,48,91,64,86,79,45,72,47,79,50,70,32,49,45,34,38,24,36,79,87,56,49,79,71,46,72,60,81,49,55,52,80,71,68,50,74,72,64,76,94,52,66,54,20,31,49,40,52,48,72,45,98,87,70,51,78,46,75,44,70,105